Protein AF-A0A1I3LPH8-F1 (afdb_monomer)

Mean predicted aligned error: 18.27 Å

Nearest PDB structures (foldseek):
  8itp-assembly1_D  TM=2.970E-01  e=1.231E+00  Caenorhabditis elegans

Structure (mmCIF, N/CA/C/O backbone):
data_AF-A0A1I3LPH8-F1
#
_entry.id   AF-A0A1I3LPH8-F1
#
loop_
_atom_site.group_PDB
_atom_site.id
_atom_site.type_symbol
_atom_site.label_atom_id
_atom_site.label_alt_id
_atom_site.label_comp_id
_atom_site.label_asym_id
_atom_site.label_entity_id
_atom_site.label_seq_id
_atom_site.pdbx_PDB_ins_code
_atom_site.Cartn_x
_atom_site.Cartn_y
_atom_site.Cartn_z
_atom_site.occupancy
_atom_site.B_iso_or_equiv
_atom_site.auth_seq_id
_atom_site.auth_comp_id
_atom_site.auth_asym_id
_atom_site.auth_atom_id
_atom_site.pdbx_PDB_model_num
ATOM 1 N N . MET A 1 1 ? -6.675 23.851 -17.183 1.00 52.97 1 MET A N 1
ATOM 2 C CA . MET A 1 1 ? -8.073 23.463 -16.870 1.00 52.97 1 MET A CA 1
ATOM 3 C C . MET A 1 1 ? -8.199 22.108 -16.153 1.00 52.97 1 MET A C 1
ATOM 5 O O . MET A 1 1 ? -9.295 21.818 -15.699 1.00 52.97 1 MET A O 1
ATOM 9 N N . SER A 1 2 ? -7.140 21.296 -15.988 1.00 63.28 2 SER A N 1
ATOM 10 C CA . SER A 1 2 ? -7.211 20.011 -15.255 1.00 63.28 2 SER A CA 1
ATOM 11 C C . SER A 1 2 ? -7.312 20.172 -13.730 1.00 63.28 2 SER A C 1
ATOM 13 O O . SER A 1 2 ? -8.116 19.492 -13.107 1.00 63.28 2 SER A O 1
ATOM 15 N N . ASN A 1 3 ? -6.587 21.131 -13.142 1.00 71.62 3 ASN A N 1
ATOM 16 C CA . ASN A 1 3 ? -6.456 21.232 -11.678 1.00 71.62 3 ASN A CA 1
ATOM 17 C C . ASN A 1 3 ? -7.753 21.622 -10.943 1.00 71.62 3 ASN A C 1
ATOM 19 O O . ASN A 1 3 ? -7.912 21.298 -9.773 1.00 71.62 3 ASN A O 1
ATOM 23 N N . SER A 1 4 ? -8.693 22.306 -11.607 1.00 82.69 4 SER A N 1
ATOM 24 C CA . SER A 1 4 ? -9.967 22.704 -10.981 1.00 82.69 4 SER A CA 1
ATOM 25 C C . SER A 1 4 ? -10.934 21.525 -10.838 1.00 82.69 4 SER A C 1
ATOM 27 O O . SER A 1 4 ? -11.579 21.404 -9.803 1.00 82.69 4 SER A O 1
ATOM 29 N N . LYS A 1 5 ? -10.982 20.619 -11.824 1.00 83.50 5 LYS A N 1
ATOM 30 C CA . LYS A 1 5 ? -11.845 19.427 -11.766 1.00 83.50 5 LYS A CA 1
ATOM 31 C C . LYS A 1 5 ? -11.352 18.412 -10.743 1.00 83.50 5 LYS A C 1
ATOM 33 O O . LYS A 1 5 ? -12.151 17.777 -10.067 1.00 83.50 5 LYS A O 1
ATOM 38 N N . GLU A 1 6 ? -10.036 18.274 -10.627 1.00 76.12 6 GLU A N 1
ATOM 39 C CA . GLU A 1 6 ? -9.420 17.411 -9.622 1.00 76.12 6 GLU A CA 1
ATOM 40 C C . GLU A 1 6 ? -9.701 17.931 -8.206 1.00 76.12 6 GLU A C 1
ATOM 42 O O . GLU A 1 6 ? -10.176 17.175 -7.367 1.00 76.12 6 GLU A O 1
ATOM 47 N N . ALA A 1 7 ? -9.544 19.236 -7.963 1.00 83.81 7 ALA A N 1
ATOM 48 C CA . ALA A 1 7 ? -9.879 19.839 -6.672 1.00 83.81 7 ALA A CA 1
ATOM 49 C C . ALA A 1 7 ? -11.370 19.690 -6.300 1.00 83.81 7 ALA A C 1
ATOM 51 O O . ALA A 1 7 ? -11.701 19.429 -5.143 1.00 83.81 7 ALA A O 1
ATOM 52 N N . GLU A 1 8 ? -12.282 19.828 -7.267 1.00 87.88 8 GLU A N 1
ATOM 53 C CA . GLU A 1 8 ? -13.721 19.600 -7.053 1.00 87.88 8 GLU A CA 1
ATOM 54 C C . GLU A 1 8 ? -14.039 18.139 -6.714 1.00 87.88 8 GLU A C 1
ATOM 56 O O . GLU A 1 8 ? -14.866 17.856 -5.840 1.00 87.88 8 GLU A O 1
ATOM 61 N N . PHE A 1 9 ? -13.361 17.202 -7.373 1.00 85.38 9 PHE A N 1
ATOM 62 C CA . PHE A 1 9 ? -13.506 15.781 -7.095 1.00 85.38 9 PHE A CA 1
ATOM 63 C C . PHE A 1 9 ? -12.976 15.419 -5.701 1.00 85.38 9 PHE A C 1
ATOM 65 O O . PHE A 1 9 ? -13.658 14.741 -4.934 1.00 85.38 9 PHE A O 1
ATOM 72 N N . GLU A 1 10 ? -11.813 15.949 -5.326 1.00 84.06 10 GLU A N 1
ATOM 73 C CA . GLU A 1 10 ? -11.225 15.777 -3.994 1.00 84.06 10 GLU A CA 1
ATOM 74 C C . GLU A 1 10 ? -12.135 16.324 -2.888 1.00 84.06 10 GLU A C 1
ATOM 76 O O . GLU A 1 10 ? -12.375 15.653 -1.883 1.00 84.06 10 GLU A O 1
ATOM 81 N N . LYS A 1 11 ? -12.741 17.495 -3.111 1.00 90.38 11 LYS A N 1
ATOM 82 C CA . LYS A 1 11 ? -13.752 18.049 -2.203 1.00 90.38 11 LYS A CA 1
ATOM 83 C C . LYS A 1 11 ? -14.967 17.126 -2.064 1.00 90.38 11 LYS A C 1
ATOM 85 O O . LYS A 1 11 ? -15.521 16.996 -0.977 1.00 90.38 11 LYS A O 1
ATOM 90 N N . SER A 1 12 ? -15.374 16.467 -3.147 1.00 89.88 12 SER A N 1
ATOM 91 C CA . SER A 1 12 ? -16.500 15.526 -3.128 1.00 89.88 12 SER A CA 1
ATOM 92 C C . SER A 1 12 ? -16.178 14.266 -2.312 1.00 89.88 12 SER A C 1
ATOM 94 O O . SER A 1 12 ? -17.026 13.807 -1.547 1.00 89.88 12 SER A O 1
ATOM 96 N N . ILE A 1 13 ? -14.951 13.740 -2.415 1.00 86.75 13 ILE A N 1
ATOM 97 C CA . ILE A 1 13 ? -14.463 12.619 -1.587 1.00 86.75 13 ILE A CA 1
ATOM 98 C C . ILE A 1 13 ? -14.503 12.975 -0.098 1.00 86.75 13 ILE A C 1
ATOM 100 O O . ILE A 1 13 ? -14.979 12.181 0.719 1.00 86.75 13 ILE A O 1
ATOM 104 N N . ASP A 1 14 ? -14.040 14.171 0.260 1.00 89.00 14 ASP A N 1
ATOM 105 C CA . ASP A 1 14 ? -14.027 14.612 1.654 1.00 89.00 14 ASP A CA 1
ATOM 106 C C . ASP A 1 14 ? -15.445 14.767 2.234 1.00 89.00 14 ASP A C 1
ATOM 108 O O . ASP A 1 14 ? -15.725 14.283 3.334 1.00 89.00 14 ASP A O 1
ATOM 112 N N . VAL A 1 15 ? -16.379 15.338 1.464 1.00 90.94 15 VAL A N 1
ATOM 113 C CA . VAL A 1 15 ? -17.794 15.445 1.862 1.00 90.94 15 VAL A CA 1
ATOM 114 C C . VAL A 1 15 ? -18.419 14.062 2.072 1.00 90.94 15 VAL A C 1
ATOM 116 O O . VAL A 1 15 ? -19.097 13.841 3.078 1.00 90.94 15 VAL A O 1
ATOM 119 N N . MET A 1 16 ? -18.179 13.115 1.158 1.00 88.56 16 MET A N 1
ATOM 120 C CA . MET A 1 16 ? -18.706 11.751 1.279 1.00 88.56 16 MET A CA 1
ATOM 121 C C . MET A 1 16 ? -18.157 11.039 2.516 1.00 88.56 16 MET A C 1
ATOM 123 O O . MET A 1 16 ? -18.936 10.515 3.311 1.00 88.56 16 MET A O 1
ATOM 127 N N . SER A 1 17 ? -16.835 11.042 2.711 1.00 89.50 17 SER A N 1
ATOM 128 C CA . SER A 1 17 ? -16.213 10.378 3.864 1.00 89.50 17 SER A CA 1
ATOM 129 C C . SER A 1 17 ? -16.673 10.978 5.196 1.00 89.50 17 SER A C 1
ATOM 131 O O . SER A 1 17 ? -16.988 10.239 6.126 1.00 89.50 17 SER A O 1
ATOM 133 N N . THR A 1 18 ? -16.805 12.303 5.279 1.00 90.94 18 THR A N 1
ATOM 134 C CA . THR A 1 18 ? -17.331 12.988 6.471 1.00 90.94 18 THR A CA 1
ATOM 135 C C . THR A 1 18 ? -18.769 12.572 6.765 1.00 90.94 18 THR A C 1
ATOM 137 O O . THR A 1 18 ? -19.088 12.163 7.880 1.00 90.94 18 THR A O 1
ATOM 140 N N . THR A 1 19 ? -19.625 12.568 5.743 1.00 90.81 19 THR A N 1
ATOM 141 C CA . THR A 1 19 ? -21.043 12.220 5.895 1.00 90.81 19 THR A CA 1
ATOM 142 C C . THR A 1 19 ? -21.225 10.760 6.330 1.00 90.81 19 THR A C 1
ATOM 144 O O . THR A 1 19 ? -22.049 10.459 7.198 1.00 90.81 19 THR A O 1
ATOM 147 N N . ILE A 1 20 ? -20.440 9.834 5.767 1.00 90.44 20 ILE A N 1
ATOM 148 C CA . ILE A 1 20 ? -20.469 8.414 6.151 1.00 90.44 20 ILE A CA 1
ATOM 149 C C . ILE A 1 20 ? -19.983 8.233 7.598 1.00 90.44 20 ILE A C 1
ATOM 151 O O . ILE A 1 20 ? -20.595 7.473 8.356 1.00 90.44 20 ILE A O 1
ATOM 155 N N . ALA A 1 21 ? -18.924 8.939 8.005 1.00 88.12 21 ALA A N 1
ATOM 156 C CA . ALA A 1 21 ? -18.412 8.892 9.373 1.00 88.12 21 ALA A CA 1
ATOM 157 C C . ALA A 1 21 ? -19.462 9.368 10.391 1.00 88.12 21 ALA A C 1
ATOM 159 O O . ALA A 1 21 ? -19.741 8.662 11.361 1.00 88.12 21 ALA A O 1
ATOM 160 N N . GLU A 1 22 ? -20.120 10.501 10.134 1.00 90.25 22 GLU A N 1
ATOM 161 C CA . GLU A 1 22 ? -21.198 11.017 10.987 1.00 90.25 22 GLU A CA 1
ATOM 162 C 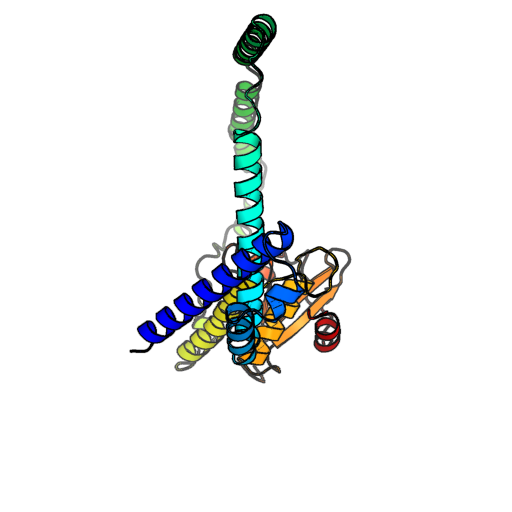C . GLU A 1 22 ? -22.375 10.038 11.101 1.00 90.25 22 GLU A C 1
ATOM 164 O O . GLU A 1 22 ? -22.892 9.798 12.196 1.00 90.25 22 GLU A O 1
ATOM 169 N N . CYS A 1 23 ? -22.796 9.436 9.983 1.00 88.75 23 CYS A N 1
ATOM 170 C CA . CYS A 1 23 ? -23.856 8.426 9.990 1.00 88.75 23 CYS A CA 1
ATOM 171 C C . CYS A 1 23 ? -23.460 7.205 10.830 1.00 88.75 23 CYS A C 1
ATOM 173 O O . CYS A 1 23 ? -24.272 6.689 11.599 1.00 88.75 23 CYS A O 1
ATOM 175 N N . THR A 1 24 ? -22.204 6.770 10.720 1.00 87.88 24 THR A N 1
ATOM 176 C CA . THR A 1 24 ? -21.666 5.629 11.473 1.00 87.88 24 THR A CA 1
ATOM 177 C C . THR A 1 24 ? -21.703 5.886 12.979 1.00 87.88 24 THR A C 1
ATOM 179 O O . THR A 1 24 ? -22.140 5.017 13.737 1.00 87.88 24 THR A O 1
ATOM 182 N N . VAL A 1 25 ? -21.311 7.086 13.418 1.00 89.12 25 VAL A N 1
ATOM 183 C CA . VAL A 1 25 ? -21.367 7.485 14.834 1.00 89.12 25 VAL A CA 1
ATOM 184 C C . VAL A 1 25 ? -22.812 7.514 15.339 1.00 89.12 25 VAL A C 1
ATOM 186 O O . VAL A 1 25 ? -23.110 6.877 16.347 1.00 89.12 25 VAL A O 1
ATOM 189 N N . LYS A 1 26 ? -23.744 8.131 14.598 1.00 88.81 26 LYS A N 1
ATOM 190 C CA . LYS A 1 26 ? -25.170 8.182 14.983 1.00 88.81 26 LYS A CA 1
ATOM 191 C C . LYS A 1 26 ? -25.800 6.797 15.141 1.00 88.81 26 LYS A C 1
ATOM 193 O O . LYS A 1 26 ? -26.639 6.601 16.019 1.00 88.81 26 LYS A O 1
ATOM 198 N N . VAL A 1 27 ? -25.408 5.835 14.302 1.00 87.06 27 VAL A N 1
ATOM 199 C CA . VAL A 1 27 ? -25.866 4.442 14.428 1.00 87.06 27 VAL A CA 1
ATOM 200 C C . VAL A 1 27 ? -25.281 3.778 15.677 1.00 87.06 27 VAL A C 1
ATOM 202 O O . VAL A 1 27 ? -26.014 3.108 16.402 1.00 87.06 27 VAL A O 1
ATOM 205 N N . LYS A 1 28 ? -23.987 3.976 15.967 1.00 87.06 28 LYS A N 1
ATOM 206 C CA . LYS A 1 28 ? -23.345 3.451 17.188 1.00 87.06 28 LYS A CA 1
ATOM 207 C C . LYS A 1 28 ? -23.969 4.011 18.468 1.00 87.06 28 LYS A C 1
ATOM 209 O O . LYS A 1 28 ? -24.076 3.296 19.457 1.00 87.06 28 LYS A O 1
ATOM 214 N N . GLU A 1 29 ? -24.391 5.269 18.440 1.00 87.56 29 GLU A N 1
ATOM 215 C CA . GLU A 1 29 ? -25.015 5.960 19.573 1.00 87.56 29 GLU A CA 1
ATOM 216 C C . GLU A 1 29 ? -26.500 5.622 19.758 1.00 87.56 29 GLU A C 1
ATOM 218 O O . GLU A 1 29 ? -27.124 6.080 20.712 1.00 87.56 29 GLU A O 1
ATOM 223 N N . GLY A 1 30 ? -27.091 4.841 18.850 1.00 87.44 30 GLY A N 1
ATOM 224 C CA . GLY A 1 30 ? -28.519 4.526 18.885 1.00 87.44 30 GLY A CA 1
ATOM 225 C C . GLY A 1 30 ? -29.428 5.705 18.522 1.00 87.44 30 GLY A C 1
ATOM 226 O O . GLY A 1 30 ? -30.644 5.591 18.652 1.00 87.44 30 GLY A O 1
ATOM 227 N N . VAL A 1 31 ? -28.866 6.816 18.030 1.00 87.06 31 VAL A N 1
ATOM 228 C CA . VAL A 1 31 ? -29.624 7.958 17.482 1.00 87.06 31 VAL A CA 1
ATOM 229 C C . VAL A 1 31 ? -30.339 7.552 16.190 1.00 87.06 31 VAL A C 1
ATOM 231 O O . VAL A 1 31 ? -31.421 8.047 15.884 1.00 87.06 31 VAL A O 1
ATOM 234 N N . CYS A 1 32 ? -29.741 6.628 15.438 1.00 87.62 32 CYS A N 1
ATOM 235 C CA . CYS A 1 32 ? -30.316 6.000 14.254 1.00 87.62 32 CYS A CA 1
ATOM 236 C C . CYS A 1 32 ? -30.228 4.474 14.398 1.00 87.62 32 CYS A C 1
ATOM 238 O O . CYS A 1 32 ? -29.231 3.962 14.904 1.00 87.62 32 CYS A O 1
ATOM 240 N N . ASN A 1 33 ? -31.236 3.725 13.942 1.00 86.00 33 ASN A N 1
ATOM 241 C CA . ASN A 1 33 ? -31.155 2.262 13.891 1.00 86.00 33 ASN A CA 1
ATOM 242 C C . ASN A 1 33 ? -30.799 1.789 12.469 1.00 86.00 33 ASN A C 1
ATOM 244 O O . ASN A 1 33 ? -31.070 2.483 11.486 1.00 86.00 33 ASN A O 1
ATOM 248 N N . LYS A 1 34 ? -30.180 0.609 12.343 1.00 74.88 34 LYS A N 1
ATOM 249 C CA . LYS A 1 34 ? -29.680 0.103 11.050 1.00 74.88 34 LYS A CA 1
ATOM 250 C C . LYS A 1 34 ? -30.777 -0.017 9.986 1.00 74.88 34 LYS A C 1
ATOM 252 O O . LYS A 1 34 ? -30.521 0.315 8.832 1.00 74.88 34 LYS A O 1
ATOM 257 N N . ASP A 1 35 ? -31.988 -0.403 10.378 1.00 78.12 35 ASP A N 1
ATOM 258 C CA . ASP A 1 35 ? -33.110 -0.618 9.457 1.00 78.12 35 ASP A CA 1
ATOM 259 C C . ASP A 1 35 ? -33.650 0.704 8.887 1.00 78.12 35 ASP A C 1
ATOM 261 O O . ASP A 1 35 ? -33.936 0.819 7.694 1.00 78.12 35 ASP A O 1
ATOM 265 N N . THR A 1 36 ? -33.726 1.743 9.721 1.00 77.25 36 THR A N 1
ATOM 266 C CA . THR A 1 36 ? -34.062 3.111 9.294 1.00 77.25 36 THR A CA 1
ATOM 267 C C . THR A 1 36 ? -32.943 3.744 8.476 1.00 77.25 36 THR A C 1
ATOM 269 O O . THR A 1 36 ? -33.223 4.464 7.522 1.00 77.25 36 THR A O 1
ATOM 272 N N . CYS A 1 37 ? -31.680 3.433 8.784 1.00 79.19 37 CYS A N 1
ATOM 273 C CA . CYS A 1 37 ? -30.534 3.905 8.012 1.00 79.19 37 CYS A CA 1
ATOM 274 C C . CYS A 1 37 ? -30.524 3.302 6.601 1.00 79.19 37 CYS A C 1
ATOM 276 O O . CYS A 1 37 ? -30.316 4.025 5.634 1.00 79.19 37 CYS A O 1
ATOM 278 N N . HIS A 1 38 ? -30.823 2.008 6.458 1.00 74.44 38 HIS A N 1
ATOM 279 C CA . HIS A 1 38 ? -30.846 1.339 5.154 1.00 74.44 38 HIS A CA 1
ATOM 280 C C . HIS A 1 38 ? -31.881 1.941 4.186 1.00 74.44 38 HIS A C 1
ATOM 282 O O . HIS A 1 38 ? -31.642 2.024 2.982 1.00 74.44 38 HIS A O 1
ATOM 288 N N . ASN A 1 39 ? -33.005 2.418 4.725 1.00 82.38 39 ASN A N 1
ATOM 289 C CA . ASN A 1 39 ? -34.076 3.065 3.966 1.00 82.38 39 ASN A CA 1
ATOM 290 C C . ASN A 1 39 ? -33.948 4.598 3.896 1.00 82.38 39 ASN A C 1
ATOM 292 O O . ASN A 1 39 ? -34.847 5.262 3.392 1.00 82.38 39 ASN A O 1
ATOM 296 N N . CYS A 1 40 ? -32.862 5.173 4.416 1.00 89.25 40 CYS A N 1
ATOM 297 C CA . CYS A 1 40 ? -32.636 6.613 4.407 1.00 89.25 40 CYS A CA 1
ATOM 298 C C . CYS A 1 40 ? -32.168 7.081 3.023 1.00 89.25 40 CYS A C 1
ATOM 300 O O . CYS A 1 40 ? -31.192 6.546 2.492 1.00 89.25 40 CYS A O 1
ATOM 302 N N . ASP A 1 41 ? -32.789 8.136 2.487 1.00 87.50 41 ASP A N 1
ATOM 303 C CA . ASP A 1 41 ? -32.423 8.740 1.195 1.00 87.50 41 ASP A CA 1
ATOM 304 C C . ASP A 1 41 ? -30.927 9.080 1.114 1.00 87.50 41 ASP A C 1
ATOM 306 O O . ASP A 1 41 ? -30.281 8.865 0.088 1.00 87.50 41 ASP A O 1
ATOM 310 N N . LEU A 1 42 ? -30.342 9.548 2.224 1.00 82.06 42 LEU A N 1
ATOM 311 C CA . LEU A 1 42 ? -28.915 9.859 2.309 1.00 82.06 42 LEU A CA 1
ATOM 312 C C . LEU A 1 42 ? -28.042 8.606 2.171 1.00 82.06 42 LEU A C 1
ATOM 314 O O . LEU A 1 42 ? -27.035 8.631 1.467 1.00 82.06 42 LEU A O 1
ATOM 318 N N . HIS A 1 43 ? -28.423 7.506 2.825 1.00 83.31 43 HIS A N 1
ATOM 319 C CA . HIS A 1 43 ? -27.690 6.243 2.743 1.00 83.31 43 HIS A CA 1
ATOM 320 C C . HIS A 1 43 ? -27.784 5.641 1.337 1.00 83.31 43 HIS A C 1
ATOM 322 O O . HIS A 1 43 ? -26.780 5.188 0.789 1.00 83.31 43 HIS A O 1
ATOM 328 N N . GLN A 1 44 ? -28.969 5.692 0.724 1.00 84.88 44 GLN A N 1
ATOM 329 C CA . GLN A 1 44 ? -29.170 5.244 -0.653 1.00 84.88 44 GLN A CA 1
ATOM 330 C C . GLN A 1 44 ? -28.344 6.074 -1.640 1.00 84.88 44 GLN A C 1
ATOM 332 O O . GLN A 1 44 ? -27.669 5.510 -2.502 1.00 84.88 44 GLN A O 1
ATOM 337 N N . TRP A 1 45 ? -28.336 7.401 -1.489 1.00 87.06 45 TRP A N 1
ATOM 338 C CA . TRP A 1 45 ? -27.507 8.289 -2.300 1.00 87.06 45 TRP A CA 1
ATOM 339 C C . TRP A 1 45 ? -26.010 7.982 -2.143 1.00 87.06 45 TRP A C 1
ATOM 341 O O . TRP A 1 45 ? -25.327 7.793 -3.148 1.00 87.06 45 TRP A O 1
ATOM 351 N N . LEU A 1 46 ? -25.513 7.841 -0.908 1.00 87.12 46 LEU A N 1
ATOM 352 C CA . LEU A 1 46 ? -24.109 7.505 -0.637 1.00 87.12 46 LEU A CA 1
ATOM 353 C C . LEU A 1 46 ? -23.706 6.163 -1.256 1.00 87.12 46 LEU A C 1
ATOM 355 O O . LEU A 1 46 ? -22.664 6.083 -1.903 1.00 87.12 46 LEU A O 1
ATOM 359 N N . ASN A 1 47 ? -24.535 5.126 -1.107 1.00 83.69 47 ASN A N 1
ATOM 360 C CA . ASN A 1 47 ? -24.272 3.819 -1.711 1.00 83.69 47 ASN A CA 1
ATOM 361 C C . ASN A 1 47 ? -24.242 3.904 -3.237 1.00 83.69 47 ASN A C 1
ATOM 363 O O . ASN A 1 47 ? -23.334 3.358 -3.861 1.00 83.69 47 ASN A O 1
ATOM 367 N N . ASN A 1 48 ? -25.185 4.628 -3.844 1.00 83.62 48 ASN A N 1
ATOM 368 C CA . ASN A 1 48 ? -25.195 4.839 -5.287 1.00 83.62 48 ASN A CA 1
ATOM 369 C C . ASN A 1 48 ? -23.929 5.568 -5.755 1.00 83.62 48 ASN A C 1
ATOM 371 O O . ASN A 1 48 ? -23.320 5.144 -6.734 1.00 83.62 48 ASN A O 1
ATOM 375 N N . CYS A 1 49 ? -23.487 6.609 -5.045 1.00 81.06 49 CYS A N 1
ATOM 376 C CA . CYS A 1 49 ? -22.228 7.289 -5.341 1.00 81.06 49 CYS A CA 1
ATOM 377 C C . CYS A 1 49 ? -21.027 6.343 -5.221 1.00 81.06 49 CYS A C 1
ATOM 379 O O . CYS A 1 49 ? -20.225 6.267 -6.149 1.00 81.06 49 CYS A O 1
ATOM 381 N N . LEU A 1 50 ? -20.923 5.581 -4.128 1.00 80.81 50 LEU A N 1
ATOM 382 C CA . LEU A 1 50 ? -19.828 4.634 -3.910 1.00 80.81 50 LEU A CA 1
ATOM 383 C C . LEU A 1 50 ? -19.770 3.558 -4.996 1.00 80.81 50 LEU A C 1
ATOM 385 O O . LEU A 1 50 ? -18.681 3.256 -5.473 1.00 80.81 50 LEU A O 1
ATOM 389 N N . LEU A 1 51 ? -20.913 3.016 -5.428 1.00 83.12 51 LEU A N 1
ATOM 390 C CA . LEU A 1 51 ? -20.981 1.992 -6.477 1.00 83.12 51 LEU A CA 1
ATOM 391 C C . LEU A 1 51 ? -20.439 2.476 -7.828 1.00 83.12 51 LEU A C 1
ATOM 393 O O . LEU A 1 51 ? -19.889 1.672 -8.576 1.00 83.12 51 LEU A O 1
ATOM 397 N N . GLN A 1 52 ? -20.570 3.771 -8.129 1.00 86.06 52 GLN A N 1
ATOM 398 C CA . GLN A 1 52 ? -20.081 4.372 -9.375 1.00 86.06 52 GLN A CA 1
ATOM 399 C C . GLN A 1 52 ? -18.587 4.726 -9.332 1.00 86.06 52 GLN A C 1
ATOM 401 O O . GLN A 1 52 ? -17.996 5.039 -10.366 1.00 86.06 52 GLN A O 1
ATOM 406 N N . LEU A 1 53 ? -17.960 4.700 -8.153 1.00 78.31 53 LEU A N 1
ATOM 407 C CA . LEU A 1 53 ? -16.544 5.020 -8.019 1.00 78.31 53 LEU A CA 1
ATOM 408 C C . LEU A 1 53 ? -15.657 3.814 -8.362 1.00 78.31 53 LEU A C 1
ATOM 410 O O . LEU A 1 53 ? -15.998 2.676 -8.048 1.00 78.31 53 LEU A O 1
ATOM 414 N N . PRO A 1 54 ? -14.466 4.042 -8.934 1.00 79.25 54 PRO A N 1
ATOM 415 C CA . PRO A 1 54 ? -13.402 3.043 -8.949 1.00 79.25 54 PRO A CA 1
ATOM 416 C C . PRO A 1 54 ? -13.007 2.599 -7.531 1.00 79.25 54 PRO A C 1
ATOM 418 O O . PRO A 1 54 ? -12.972 3.416 -6.607 1.00 79.25 54 PRO A O 1
ATOM 421 N N . ASP A 1 55 ? -12.621 1.330 -7.360 1.00 72.50 55 ASP A N 1
ATOM 422 C CA . ASP A 1 55 ? -12.342 0.738 -6.037 1.00 72.50 55 ASP A CA 1
ATOM 423 C C . ASP A 1 55 ? -11.272 1.483 -5.232 1.00 72.50 55 ASP A C 1
ATOM 425 O O . ASP A 1 55 ? -11.346 1.540 -4.009 1.00 72.50 55 ASP A O 1
ATOM 429 N N . ILE A 1 56 ? -10.301 2.113 -5.903 1.00 70.38 56 ILE A N 1
ATOM 430 C CA . ILE A 1 56 ? -9.271 2.920 -5.233 1.00 70.38 56 ILE A CA 1
ATOM 431 C C . ILE A 1 56 ? -9.875 4.076 -4.424 1.00 70.38 56 ILE A C 1
ATOM 433 O O . ILE A 1 56 ? -9.428 4.356 -3.314 1.00 70.38 56 ILE A O 1
ATOM 437 N N . TYR A 1 57 ? -10.925 4.718 -4.940 1.00 78.44 57 TYR A N 1
ATOM 438 C CA . TYR A 1 57 ? -11.596 5.806 -4.239 1.00 78.44 57 TYR A CA 1
ATOM 439 C C . TYR A 1 57 ? -12.541 5.281 -3.162 1.00 78.44 57 TYR A C 1
ATOM 441 O O . TYR A 1 57 ? -12.672 5.925 -2.128 1.00 78.44 57 TYR A O 1
ATOM 449 N N . LYS A 1 58 ? -13.138 4.095 -3.349 1.00 81.94 58 LYS A N 1
ATOM 450 C CA . LYS A 1 58 ? -13.919 3.436 -2.289 1.00 81.94 58 LYS A CA 1
ATOM 451 C C . LYS A 1 58 ? -13.041 3.140 -1.075 1.00 81.94 58 LYS A C 1
ATOM 453 O O . LYS A 1 58 ? -13.383 3.556 0.025 1.00 81.94 58 LYS A O 1
ATOM 458 N N . ILE A 1 59 ? -11.886 2.501 -1.290 1.00 76.69 59 ILE A N 1
ATOM 459 C CA . ILE A 1 59 ? -10.911 2.185 -0.231 1.00 76.69 59 ILE A CA 1
ATOM 460 C C . ILE A 1 59 ? -10.477 3.464 0.483 1.00 76.69 59 ILE A C 1
ATOM 462 O O . ILE A 1 59 ? -10.523 3.535 1.708 1.00 76.69 59 ILE A O 1
ATOM 466 N N . ARG A 1 60 ? -10.132 4.505 -0.283 1.00 79.31 60 ARG A N 1
ATOM 467 C CA . ARG A 1 60 ? -9.785 5.813 0.276 1.00 79.31 60 ARG A CA 1
ATOM 468 C C . ARG A 1 60 ? -10.880 6.371 1.182 1.00 79.31 60 ARG A C 1
ATOM 470 O O . ARG A 1 60 ? -10.592 6.744 2.310 1.00 79.31 60 ARG A O 1
ATOM 477 N N . ILE A 1 61 ? -12.117 6.433 0.690 1.00 82.69 61 ILE A N 1
ATOM 478 C CA . ILE A 1 61 ? -13.247 6.964 1.458 1.00 82.69 61 ILE A CA 1
ATOM 479 C C . ILE A 1 61 ? -13.436 6.140 2.735 1.00 82.69 61 ILE A C 1
ATOM 481 O O . ILE A 1 61 ? -13.637 6.725 3.792 1.00 82.69 61 ILE A O 1
ATOM 485 N N . MET A 1 62 ? -13.323 4.810 2.678 1.00 84.12 62 MET A N 1
ATOM 486 C CA . MET A 1 62 ? -13.458 3.959 3.867 1.00 84.12 62 MET A CA 1
ATOM 487 C C . MET A 1 62 ? -12.341 4.185 4.897 1.00 84.12 62 MET A C 1
ATOM 489 O O . MET A 1 62 ? -12.618 4.187 6.098 1.00 84.12 62 MET A O 1
ATOM 493 N N . ASN A 1 63 ? -11.107 4.439 4.456 1.00 77.31 63 ASN A N 1
ATOM 494 C CA . ASN A 1 63 ? -10.009 4.811 5.353 1.00 77.31 63 ASN A CA 1
ATOM 495 C C . ASN A 1 63 ? -10.263 6.174 6.009 1.00 77.31 63 ASN A C 1
ATOM 497 O O . ASN A 1 63 ? -10.226 6.272 7.236 1.00 77.31 63 ASN A O 1
ATOM 501 N N . ASP A 1 64 ? -10.624 7.188 5.214 1.00 84.69 64 ASP A N 1
ATOM 502 C CA . ASP A 1 64 ? -10.958 8.527 5.716 1.00 84.69 64 ASP A CA 1
ATOM 503 C C . ASP A 1 64 ? -12.132 8.461 6.719 1.00 84.69 64 ASP A C 1
ATOM 505 O O . ASP A 1 64 ? -12.133 9.150 7.739 1.00 84.69 64 ASP A O 1
ATOM 509 N N . VAL A 1 65 ? -13.126 7.599 6.467 1.00 87.50 65 VAL A N 1
ATOM 510 C CA . VAL A 1 65 ? -14.242 7.331 7.390 1.00 87.50 65 VAL A CA 1
ATOM 511 C C . VAL A 1 65 ? -13.739 6.754 8.708 1.00 87.50 65 VAL A C 1
ATOM 513 O O . VAL A 1 65 ? -14.149 7.225 9.767 1.00 87.50 65 VAL A O 1
ATOM 516 N N . LYS A 1 66 ? -12.861 5.745 8.669 1.00 83.62 66 LYS A N 1
ATOM 517 C CA . LYS A 1 66 ? -12.321 5.095 9.873 1.00 83.62 66 LYS A CA 1
ATOM 518 C C . LYS A 1 66 ? -11.579 6.095 10.760 1.00 83.62 66 LYS A C 1
ATOM 520 O O . LYS A 1 66 ? -11.812 6.121 11.968 1.00 83.62 66 LYS A O 1
ATOM 525 N N . GLU A 1 67 ? -10.736 6.934 10.163 1.00 86.12 67 GLU A N 1
ATOM 526 C CA . GLU A 1 67 ? -10.001 7.984 10.876 1.00 86.12 67 GLU A CA 1
ATOM 527 C C . GLU A 1 67 ? -10.945 9.027 11.487 1.00 86.12 67 GLU A C 1
ATOM 529 O O . GLU A 1 67 ? -10.835 9.347 12.672 1.00 86.12 67 GLU A O 1
ATOM 534 N N . LYS A 1 68 ? -11.929 9.510 10.715 1.00 92.56 68 LYS A N 1
ATOM 535 C CA . LYS A 1 68 ? -12.916 10.492 11.190 1.00 92.56 68 LYS A CA 1
ATOM 536 C C . LYS A 1 68 ? -13.803 9.939 12.310 1.00 92.56 68 LYS A C 1
ATOM 538 O O . LYS A 1 68 ? -14.067 10.649 13.276 1.00 92.56 68 LYS A O 1
ATOM 543 N N . VAL A 1 69 ? -14.221 8.673 12.234 1.00 89.31 69 VAL A N 1
ATOM 544 C CA . VAL A 1 69 ? -14.976 8.010 13.314 1.00 89.31 69 VAL A CA 1
ATOM 545 C C . VAL A 1 69 ? -14.146 7.945 14.597 1.00 89.31 69 VAL A C 1
ATOM 547 O O . VAL A 1 69 ? -14.657 8.313 15.653 1.00 89.31 69 VAL A O 1
ATOM 550 N N . ALA A 1 70 ? -12.872 7.546 14.514 1.00 87.62 70 ALA A N 1
ATOM 551 C CA . ALA A 1 70 ? -11.983 7.518 15.676 1.00 87.62 70 ALA A CA 1
ATOM 552 C C . ALA A 1 70 ? -11.792 8.920 16.285 1.00 87.62 70 ALA A C 1
ATOM 554 O O . ALA A 1 70 ? -11.804 9.081 17.508 1.00 87.62 70 ALA A O 1
ATOM 555 N N . LEU A 1 71 ? -11.680 9.952 15.440 1.00 89.25 71 LEU A N 1
ATOM 556 C CA . LEU A 1 71 ? -11.610 11.339 15.889 1.00 89.25 71 LEU A CA 1
ATOM 557 C C . LEU A 1 71 ? -12.884 11.752 16.641 1.00 89.25 71 LEU A C 1
ATOM 559 O O . LEU A 1 71 ? -12.778 12.256 17.759 1.00 89.25 71 LEU A O 1
ATOM 563 N N . TYR A 1 72 ? -14.071 11.508 16.078 1.00 89.75 72 TYR A N 1
ATOM 564 C CA . TYR A 1 72 ? -15.341 11.839 16.735 1.00 89.75 72 TYR A CA 1
ATOM 565 C C . TYR A 1 72 ? -15.507 11.134 18.083 1.00 89.75 72 TYR A C 1
ATOM 567 O O . TYR A 1 72 ? -15.910 11.767 19.059 1.00 89.75 72 TYR A O 1
ATOM 575 N N . GLU A 1 73 ? -15.140 9.854 18.166 1.00 90.81 73 GLU A N 1
ATOM 576 C CA . GLU A 1 73 ? -15.163 9.100 19.422 1.00 90.81 73 GLU A CA 1
ATOM 577 C C . GLU A 1 73 ? -14.220 9.723 20.466 1.00 90.81 73 GLU A C 1
ATOM 579 O O . GLU A 1 73 ? -14.629 9.939 21.608 1.00 90.81 73 GLU A O 1
ATOM 584 N N . SER A 1 74 ? -13.004 10.117 20.068 1.00 89.12 74 SER A N 1
ATOM 585 C CA . SER A 1 74 ? -12.032 10.743 20.976 1.00 89.12 74 SER A CA 1
ATOM 586 C C . SER A 1 74 ? -12.481 12.113 21.505 1.00 89.12 74 SER A C 1
ATOM 588 O O . SER A 1 74 ? -12.315 12.404 22.693 1.00 89.12 74 SER A O 1
ATOM 590 N N . VAL A 1 75 ? -13.093 12.946 20.652 1.00 89.81 75 VAL A N 1
ATOM 591 C CA . VAL A 1 75 ? -13.640 14.255 21.042 1.00 89.81 75 VAL A CA 1
ATOM 592 C C . VAL A 1 75 ? -14.776 14.060 22.040 1.00 89.81 75 VAL A C 1
ATOM 594 O O . VAL A 1 75 ? -14.804 14.713 23.083 1.00 89.81 75 VAL A O 1
ATOM 597 N N . ARG A 1 76 ? -15.671 13.103 21.780 1.00 88.31 76 ARG A N 1
ATOM 598 C CA . ARG A 1 76 ? -16.785 12.794 22.679 1.00 88.31 76 ARG A CA 1
ATOM 599 C C . ARG A 1 76 ? -16.308 12.309 24.047 1.00 88.31 76 ARG A C 1
ATOM 601 O O . ARG A 1 76 ? -16.803 12.787 25.063 1.00 88.31 76 ARG A O 1
ATOM 608 N N . GLU A 1 77 ? -15.325 11.411 24.101 1.00 88.69 77 GLU A N 1
ATOM 609 C CA . GLU A 1 77 ? -14.748 10.960 25.376 1.00 88.69 77 GLU A CA 1
ATOM 610 C C . GLU A 1 77 ? -14.165 12.119 26.195 1.00 88.69 77 GLU A C 1
ATOM 612 O O . GLU A 1 77 ? -14.273 12.140 27.424 1.00 88.69 77 GLU A O 1
ATOM 617 N N . GLN A 1 78 ? -13.540 13.097 25.534 1.00 87.38 78 GLN A N 1
ATOM 618 C CA . GLN A 1 78 ? -13.060 14.305 26.203 1.00 87.38 78 GLN A CA 1
ATOM 619 C C . GLN A 1 78 ? -14.220 15.161 26.719 1.00 87.38 78 GLN A C 1
ATOM 621 O O . GLN A 1 78 ? -14.172 15.631 27.856 1.00 87.38 78 GLN A O 1
ATOM 626 N N . GLU A 1 79 ? -15.280 15.339 25.931 1.00 89.56 79 GLU A N 1
ATOM 627 C CA . GLU A 1 79 ? -16.476 16.064 26.365 1.00 89.56 79 GLU A CA 1
ATOM 628 C C . GLU A 1 79 ? -17.169 15.399 27.559 1.00 89.56 79 GLU A C 1
ATOM 630 O O . GLU A 1 79 ? -17.589 16.092 28.485 1.00 89.56 79 GLU A O 1
ATOM 635 N N . GLU A 1 80 ? -17.261 14.070 27.587 1.00 88.75 80 GLU A N 1
ATOM 636 C CA . GLU A 1 80 ? -17.826 13.319 28.712 1.00 88.75 80 GLU A CA 1
ATOM 637 C C . GLU A 1 80 ? -16.969 13.456 29.975 1.00 88.75 80 GLU A C 1
ATOM 639 O O . GLU A 1 80 ? -17.501 13.724 31.056 1.00 88.75 80 GLU A O 1
ATOM 644 N N . LYS A 1 81 ? -15.638 13.380 29.844 1.00 86.88 81 LYS A N 1
ATOM 645 C CA . LYS A 1 81 ? -14.702 13.655 30.949 1.00 86.88 81 LYS A CA 1
ATOM 646 C C . LYS A 1 81 ? -14.840 15.087 31.473 1.00 86.88 81 LYS A C 1
ATOM 648 O O . LYS A 1 81 ? -14.726 15.303 32.675 1.00 86.88 81 LYS A O 1
ATOM 653 N N . ASN A 1 82 ? -15.126 16.048 30.596 1.00 85.44 82 ASN A N 1
ATOM 654 C CA . ASN A 1 82 ? -15.334 17.450 30.965 1.00 85.44 82 ASN A CA 1
ATOM 655 C C . ASN A 1 82 ? -16.716 17.715 31.590 1.00 85.44 82 ASN A C 1
ATOM 657 O O . ASN A 1 82 ? -16.848 18.633 32.399 1.00 85.44 82 ASN A O 1
ATOM 661 N N . LYS A 1 83 ? -17.737 16.924 31.230 1.00 85.38 83 LYS A N 1
ATOM 662 C CA . LYS A 1 83 ? -19.083 16.961 31.831 1.00 85.38 83 LYS A CA 1
ATOM 663 C C . LYS A 1 83 ? -19.156 16.229 33.168 1.00 85.38 83 LYS A C 1
ATOM 665 O O . LYS A 1 83 ? -20.085 16.490 33.933 1.00 85.38 83 LYS A O 1
ATOM 670 N N . ALA A 1 84 ? -18.213 15.329 33.458 1.00 75.38 84 ALA A N 1
ATOM 671 C CA . ALA A 1 84 ? -18.135 14.685 34.759 1.00 75.38 84 ALA A CA 1
ATOM 672 C C . ALA A 1 84 ? -18.075 15.774 35.845 1.00 75.38 84 ALA A C 1
ATOM 674 O O . ALA A 1 84 ? -17.247 16.687 35.745 1.00 75.38 84 ALA A O 1
ATOM 675 N N . PRO A 1 85 ? -18.962 15.733 36.859 1.00 70.69 85 PRO A N 1
ATOM 676 C CA . PRO A 1 85 ? -18.987 16.753 37.891 1.00 70.69 85 PRO A CA 1
ATOM 677 C C . PRO A 1 85 ? -17.590 16.834 38.491 1.00 70.69 85 PRO A C 1
ATOM 679 O O . PRO A 1 85 ? -17.065 15.829 38.977 1.00 70.69 85 PRO A O 1
ATOM 682 N N . LYS A 1 86 ? -16.971 18.022 38.415 1.00 64.12 86 LYS A N 1
ATOM 683 C CA . LYS A 1 86 ? -15.724 18.299 39.125 1.00 64.12 86 LYS A CA 1
ATOM 684 C C . LYS A 1 86 ? -16.013 18.000 40.584 1.00 64.12 86 LYS A C 1
ATOM 686 O O . LYS A 1 86 ? -16.681 18.786 41.248 1.00 64.12 86 LYS A O 1
ATOM 691 N N . LYS A 1 87 ? -15.580 16.826 41.047 1.00 66.75 87 LYS A N 1
ATOM 692 C CA . LYS A 1 87 ? -15.669 16.445 42.447 1.00 66.75 87 LYS A CA 1
ATOM 693 C C . LYS A 1 87 ? -14.963 17.570 43.187 1.00 66.75 87 LYS A C 1
ATOM 695 O O . LYS A 1 87 ? -13.774 17.784 42.949 1.00 66.75 87 LYS A O 1
ATOM 700 N N . GLU A 1 88 ? -15.713 18.360 43.954 1.00 66.62 88 GLU A N 1
ATOM 701 C CA . GLU A 1 88 ? -15.138 19.418 44.774 1.00 66.62 88 GLU A CA 1
ATOM 702 C C . GLU A 1 88 ? -14.098 18.739 45.658 1.00 66.62 88 GLU A C 1
ATOM 704 O O . GLU A 1 88 ? -14.435 17.960 46.550 1.00 66.62 88 GLU A O 1
ATOM 709 N N . LEU A 1 89 ? -12.825 18.942 45.313 1.00 69.44 89 LEU A N 1
ATOM 710 C CA . LEU A 1 89 ? -11.715 18.386 46.063 1.00 69.44 89 LEU A CA 1
ATOM 711 C C . LEU A 1 89 ? -11.852 18.924 47.475 1.00 69.44 89 LEU A C 1
ATOM 713 O O . LEU A 1 89 ? -11.892 20.143 47.681 1.00 69.44 89 LEU A O 1
ATOM 717 N N . THR A 1 90 ? -11.922 18.016 48.437 1.00 82.75 90 THR A N 1
ATOM 718 C CA . THR A 1 90 ? -11.930 18.400 49.843 1.00 82.75 90 THR A CA 1
ATOM 719 C C . THR A 1 90 ? -10.669 19.218 50.134 1.00 82.75 90 THR A C 1
ATOM 721 O O . THR A 1 90 ? -9.630 19.042 49.487 1.00 82.75 90 THR A O 1
ATOM 724 N N . LYS A 1 91 ? -10.725 20.135 51.109 1.00 80.50 91 LYS A N 1
ATOM 725 C CA . LYS A 1 91 ? -9.553 20.952 51.483 1.00 80.50 91 LYS A CA 1
ATOM 726 C C . LYS A 1 91 ? -8.309 20.092 51.758 1.00 80.50 91 LYS A C 1
ATOM 728 O O . LYS A 1 91 ? -7.202 20.509 51.437 1.00 80.50 91 LYS A O 1
ATOM 733 N N . GLU A 1 92 ? -8.485 18.879 52.282 1.00 80.00 92 GLU A N 1
ATOM 734 C CA . GLU A 1 92 ? -7.395 17.920 52.500 1.00 80.00 92 GLU A CA 1
ATOM 735 C C . GLU A 1 92 ? -6.765 17.396 51.203 1.00 80.00 92 GLU A C 1
ATOM 737 O O . GLU A 1 92 ? -5.541 17.287 51.116 1.00 80.00 92 GLU A O 1
ATOM 742 N N . GLU A 1 93 ? -7.564 17.092 50.180 1.00 79.62 93 GLU A N 1
ATOM 743 C CA . GLU A 1 93 ? -7.050 16.634 48.885 1.00 79.62 93 GLU A CA 1
ATOM 744 C C . GLU A 1 93 ? -6.311 17.762 48.148 1.00 79.62 93 GLU A C 1
ATOM 746 O O . GLU A 1 93 ? -5.255 17.523 47.561 1.00 79.62 93 GLU A O 1
ATOM 751 N N . GLN A 1 94 ? -6.788 19.008 48.263 1.00 79.25 94 GLN A N 1
ATOM 752 C CA . GLN A 1 94 ? -6.094 20.183 47.716 1.00 79.25 94 GLN A CA 1
ATOM 753 C C . GLN A 1 94 ? -4.727 20.410 48.390 1.00 79.25 94 GLN A C 1
ATOM 755 O O . GLN A 1 94 ? -3.736 20.709 47.715 1.00 79.25 94 GLN A O 1
ATOM 760 N N . ILE A 1 95 ? -4.639 20.206 49.711 1.00 80.00 95 ILE A N 1
ATOM 761 C CA . ILE A 1 95 ? -3.380 20.298 50.469 1.00 80.00 95 ILE A CA 1
ATOM 762 C C . ILE A 1 95 ? -2.412 19.173 50.072 1.00 80.00 95 ILE A C 1
ATOM 764 O O . ILE A 1 95 ? -1.226 19.436 49.871 1.00 80.00 95 ILE A O 1
ATOM 768 N N . LYS A 1 96 ? -2.894 17.935 49.890 1.00 79.06 96 LYS A N 1
ATOM 769 C CA . LYS A 1 96 ? -2.053 16.805 49.449 1.00 79.06 96 LYS A CA 1
ATOM 770 C C . LYS A 1 96 ? -1.460 17.020 48.057 1.00 79.06 96 LYS A C 1
ATOM 772 O O . LYS A 1 96 ? -0.278 16.743 47.865 1.00 79.06 96 LYS A O 1
ATOM 777 N N . ILE A 1 97 ? -2.239 17.547 47.111 1.00 73.25 97 ILE A N 1
ATOM 778 C CA . ILE A 1 97 ? -1.752 17.869 45.758 1.00 73.25 97 ILE A CA 1
ATOM 779 C C . ILE A 1 97 ? -0.703 18.988 45.815 1.00 73.25 97 ILE A C 1
ATOM 781 O O . ILE A 1 97 ? 0.344 18.890 45.176 1.00 73.25 97 ILE A O 1
ATOM 785 N N . SER A 1 98 ? -0.934 20.011 46.642 1.00 73.81 98 SER A N 1
ATOM 786 C CA . SER A 1 98 ? 0.008 21.124 46.820 1.00 73.81 98 SER A CA 1
ATOM 787 C C . SER A 1 98 ? 1.338 20.660 47.432 1.00 73.81 98 SER A C 1
ATOM 789 O O . SER A 1 98 ? 2.405 21.050 46.964 1.00 73.81 98 SER A O 1
ATOM 791 N N . LEU A 1 99 ? 1.290 19.761 48.422 1.00 70.44 99 LEU A N 1
ATOM 792 C CA . LEU A 1 99 ? 2.476 19.141 49.025 1.00 70.44 99 LEU A CA 1
ATOM 793 C C . LEU A 1 99 ? 3.216 18.210 48.057 1.00 70.44 99 LEU A C 1
ATOM 795 O O . LEU A 1 99 ? 4.444 18.153 48.089 1.00 70.44 99 LEU A O 1
ATOM 799 N N . HIS A 1 100 ? 2.498 17.487 47.193 1.00 67.38 100 HIS A N 1
ATOM 800 C CA . HIS A 1 100 ? 3.118 16.624 46.191 1.00 67.38 100 HIS A CA 1
ATOM 801 C C . HIS A 1 100 ? 3.872 17.441 45.134 1.00 67.38 100 HIS A C 1
ATOM 803 O O . HIS A 1 100 ? 5.044 17.170 44.886 1.00 67.38 100 HIS A O 1
ATOM 809 N N . ASN A 1 101 ? 3.257 18.503 44.607 1.00 61.47 101 ASN A N 1
ATOM 810 C CA . ASN A 1 101 ? 3.896 19.393 43.632 1.00 61.47 101 ASN A CA 1
ATOM 811 C C . ASN A 1 101 ? 5.095 20.151 44.230 1.00 61.47 101 ASN A C 1
ATOM 813 O O . ASN A 1 101 ? 6.105 20.329 43.555 1.00 61.47 101 ASN A O 1
ATOM 817 N N . PHE A 1 102 ? 5.032 20.522 45.513 1.00 56.81 102 PHE A N 1
ATOM 818 C CA . PHE A 1 102 ? 6.168 21.110 46.232 1.00 56.81 102 PHE A CA 1
ATOM 819 C C . PHE A 1 102 ? 7.334 20.118 46.398 1.00 56.81 102 PHE A C 1
ATOM 821 O O . PHE A 1 102 ? 8.498 20.498 46.316 1.00 56.81 102 PHE A O 1
ATOM 828 N N . LYS A 1 103 ? 7.035 18.824 46.581 1.00 47.47 103 LYS A N 1
ATOM 829 C CA . LYS A 1 103 ? 8.044 17.762 46.713 1.00 47.47 103 LYS A CA 1
ATOM 830 C C . LYS A 1 103 ? 8.734 17.428 45.384 1.00 47.47 103 LYS A C 1
ATOM 832 O O . LYS A 1 103 ? 9.906 17.070 45.398 1.00 47.47 103 LYS A O 1
ATOM 837 N N . VAL A 1 104 ? 8.032 17.576 44.258 1.00 50.75 104 VAL A N 1
ATOM 838 C CA . VAL A 1 104 ? 8.591 17.377 42.908 1.00 50.75 104 VAL A CA 1
ATOM 839 C C . VAL A 1 104 ? 9.525 18.530 42.507 1.00 50.75 104 VAL A C 1
ATOM 841 O O . VAL A 1 104 ? 10.529 18.287 41.856 1.00 50.75 104 VAL A O 1
ATOM 844 N N . MET A 1 105 ? 9.288 19.762 42.975 1.00 45.69 105 MET A N 1
ATOM 845 C CA . MET A 1 105 ? 10.184 20.905 42.704 1.00 45.69 105 MET A CA 1
ATOM 846 C C . MET A 1 105 ? 11.486 20.920 43.532 1.00 45.69 105 MET A C 1
ATOM 848 O O . MET A 1 105 ? 12.343 21.775 43.312 1.00 45.69 105 MET A O 1
ATOM 852 N N . HIS A 1 106 ? 11.652 20.012 44.498 1.00 48.06 106 HIS A N 1
ATOM 853 C CA . HIS A 1 106 ? 12.811 19.988 45.406 1.00 48.06 106 HIS A CA 1
ATOM 854 C C . HIS A 1 106 ? 13.596 18.672 45.404 1.00 48.06 106 HIS A C 1
ATOM 856 O O . HIS A 1 106 ? 14.463 18.465 46.252 1.00 48.06 106 HIS A O 1
ATOM 862 N N . LEU A 1 107 ? 13.342 17.807 44.424 1.00 45.25 107 LEU A N 1
ATOM 863 C CA . LEU A 1 107 ? 14.154 16.625 44.151 1.00 45.25 107 LEU A CA 1
ATOM 864 C C . LEU A 1 107 ? 14.678 16.673 42.717 1.00 45.25 107 LEU A C 1
ATOM 866 O O . LEU A 1 107 ? 14.399 15.786 41.928 1.00 45.25 107 LEU A O 1
ATOM 870 N N . ASP A 1 108 ? 15.469 17.701 42.427 1.00 50.81 108 ASP A N 1
ATOM 871 C CA . ASP A 1 108 ? 16.557 17.585 41.462 1.00 50.81 108 ASP A CA 1
ATOM 872 C 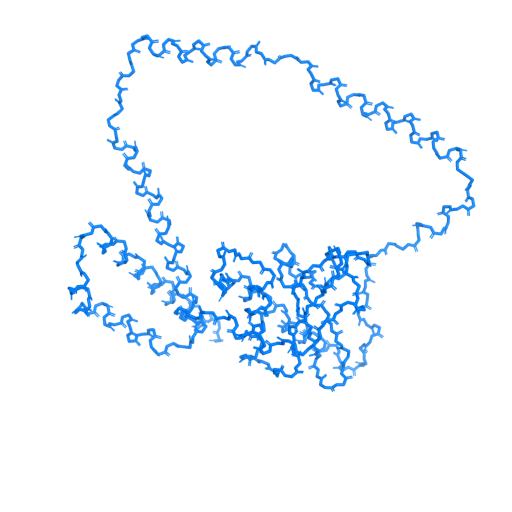C . ASP A 1 108 ? 17.798 18.238 42.060 1.00 50.81 108 ASP A C 1
ATOM 874 O O . ASP A 1 108 ? 17.842 19.452 42.286 1.00 50.81 108 ASP A O 1
ATOM 878 N N . PRO A 1 109 ? 18.820 17.427 42.360 1.00 53.69 109 PRO A N 1
ATOM 879 C CA . PRO A 1 109 ? 20.160 17.924 42.144 1.00 53.69 109 PRO A CA 1
ATOM 880 C C . PRO A 1 109 ? 21.055 16.894 41.438 1.00 53.69 109 PRO A C 1
ATOM 882 O O . PRO A 1 109 ? 21.216 15.753 41.864 1.00 53.69 109 PRO A O 1
ATOM 885 N N . VAL A 1 110 ? 21.781 17.395 40.437 1.00 48.06 110 VAL A N 1
ATOM 886 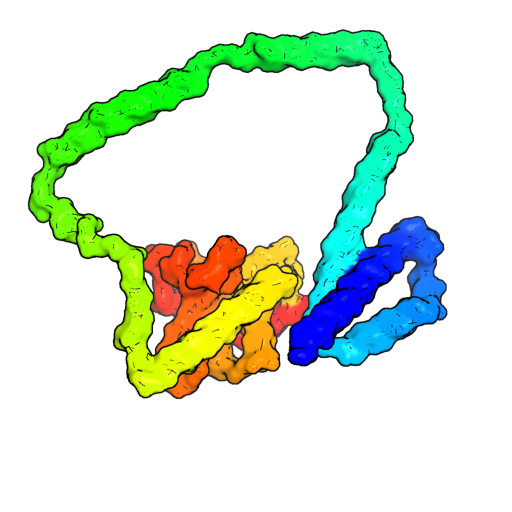C CA . VAL A 1 110 ? 23.219 17.115 40.246 1.00 48.06 110 VAL A CA 1
ATOM 887 C C . VAL A 1 110 ? 23.595 15.797 39.536 1.00 48.06 110 VAL A C 1
ATOM 889 O O . VAL A 1 110 ? 24.756 15.630 39.169 1.00 48.06 110 VAL A O 1
ATOM 892 N N . GLY A 1 111 ? 22.649 14.910 39.213 1.00 43.84 111 GLY A N 1
ATOM 893 C CA . GLY A 1 111 ? 22.942 13.660 38.486 1.00 43.84 111 GLY A CA 1
ATOM 894 C C . GLY A 1 111 ? 23.330 13.826 37.006 1.00 43.84 111 GLY A C 1
ATOM 895 O O . GLY A 1 111 ? 24.288 13.207 36.549 1.00 43.84 111 GLY A O 1
ATOM 896 N N . GLU A 1 112 ? 22.628 14.678 36.254 1.00 47.88 112 GLU A N 1
ATOM 897 C CA . GLU A 1 112 ? 22.816 14.772 34.792 1.00 47.88 112 GLU A CA 1
ATOM 898 C C . GLU A 1 112 ? 24.009 15.644 34.374 1.00 47.88 112 GLU A C 1
ATOM 900 O O . GLU A 1 112 ? 24.690 15.340 33.396 1.00 47.88 112 GLU A O 1
ATOM 905 N N . VAL A 1 113 ? 24.360 16.666 35.160 1.00 52.28 113 VAL A N 1
ATOM 906 C CA . VAL A 1 113 ? 25.444 17.603 34.801 1.00 52.28 113 VAL A CA 1
ATOM 907 C C . VAL A 1 113 ? 26.836 16.954 34.908 1.00 52.28 113 VAL A C 1
ATOM 909 O O . VAL A 1 113 ? 27.756 17.322 34.179 1.00 52.28 113 VAL A O 1
ATOM 912 N N . LEU A 1 114 ? 27.009 15.943 35.769 1.00 50.78 114 LEU A N 1
ATOM 913 C CA . LEU A 1 114 ? 28.271 15.196 35.878 1.00 50.78 114 LEU A CA 1
ATOM 914 C C . LEU A 1 114 ? 28.439 14.138 34.775 1.00 50.78 114 LEU A C 1
ATOM 916 O O . LEU A 1 114 ? 29.572 13.834 34.397 1.00 50.78 114 LEU A O 1
ATOM 920 N N . GLY A 1 115 ? 27.337 13.611 34.230 1.00 52.53 115 GLY A N 1
ATOM 921 C CA . GLY A 1 115 ? 27.363 12.636 33.137 1.00 52.53 115 GLY A CA 1
ATOM 922 C C . GLY A 1 115 ? 27.848 13.251 31.824 1.00 52.53 115 GLY A C 1
ATOM 923 O O . GLY A 1 115 ? 28.737 12.701 31.172 1.00 52.53 115 GLY A O 1
ATOM 924 N N . GLU A 1 116 ? 27.341 14.434 31.476 1.00 54.69 116 GLU A N 1
ATOM 925 C CA . GLU A 1 116 ? 27.734 15.120 30.239 1.00 54.69 116 GLU A CA 1
ATOM 926 C C . GLU A 1 116 ? 29.177 15.645 30.290 1.00 54.69 116 GLU A C 1
ATOM 928 O O . GLU A 1 116 ? 29.912 15.538 29.306 1.00 54.69 116 GLU A O 1
ATOM 933 N N . ALA A 1 117 ? 29.639 16.115 31.455 1.00 58.62 117 ALA A N 1
ATOM 934 C CA . ALA A 1 117 ? 31.022 16.557 31.635 1.00 58.62 117 ALA A CA 1
ATOM 935 C C . ALA A 1 117 ? 32.037 15.406 31.477 1.00 58.62 117 ALA A C 1
ATOM 937 O O . ALA A 1 117 ? 33.104 15.597 30.891 1.00 58.62 117 ALA A O 1
ATOM 938 N N . LEU A 1 118 ? 31.707 14.194 31.940 1.00 58.22 118 LEU A N 1
ATOM 939 C CA . LEU A 1 118 ? 32.561 13.009 31.783 1.00 58.22 118 LEU A CA 1
ATOM 940 C C . LEU A 1 118 ? 32.636 12.526 30.329 1.00 58.22 118 LEU A C 1
ATOM 942 O O . LEU A 1 118 ? 33.719 12.165 29.867 1.00 58.22 118 LEU A O 1
ATOM 946 N N . VAL A 1 119 ? 31.525 12.575 29.588 1.00 64.00 119 VAL A N 1
ATOM 947 C CA . VAL A 1 119 ? 31.502 12.248 28.151 1.00 64.00 119 VAL A CA 1
ATOM 948 C C . VAL A 1 119 ? 32.337 13.252 27.348 1.00 64.00 119 VAL A C 1
ATOM 950 O O . VAL A 1 119 ? 33.076 12.854 26.446 1.00 64.00 119 VAL A O 1
ATOM 953 N N . TYR A 1 120 ? 32.295 14.535 27.716 1.00 67.81 120 TYR A N 1
ATOM 954 C CA . TYR A 1 120 ? 33.069 15.585 27.051 1.00 67.81 120 TYR A CA 1
ATOM 955 C C . TYR A 1 120 ? 34.578 15.505 27.354 1.00 67.81 120 TYR A C 1
ATOM 957 O O . TYR A 1 120 ? 35.413 15.725 26.479 1.00 67.81 120 TYR A O 1
ATOM 965 N N . ILE A 1 121 ? 34.959 15.132 28.580 1.00 66.31 121 ILE A N 1
ATOM 966 C CA . ILE A 1 121 ? 36.372 14.918 28.940 1.00 66.31 121 ILE A CA 1
ATOM 967 C C . ILE A 1 121 ? 36.927 13.662 28.248 1.00 66.31 121 ILE A C 1
ATOM 969 O O . ILE A 1 121 ? 38.060 13.674 27.759 1.00 66.31 121 ILE A O 1
ATOM 973 N N . LEU A 1 122 ? 36.127 12.595 28.141 1.00 60.03 122 LEU A N 1
ATOM 974 C CA . LEU A 1 122 ? 36.516 11.383 27.419 1.00 60.03 122 LEU A CA 1
ATOM 975 C C . LEU A 1 122 ? 36.678 11.637 25.913 1.00 60.03 122 LEU A C 1
ATOM 977 O O . LEU A 1 122 ? 37.640 11.144 25.328 1.00 60.03 122 LEU A O 1
ATOM 981 N N . SER A 1 123 ? 35.822 12.444 25.281 1.00 66.25 123 SER A N 1
ATOM 982 C CA . SER A 1 123 ? 35.943 12.746 23.846 1.00 66.25 123 SER A CA 1
ATOM 983 C C . SER A 1 123 ? 37.153 13.628 23.511 1.00 66.25 123 SER A C 1
ATOM 985 O O . SER A 1 123 ? 37.768 13.439 22.463 1.00 66.25 123 SER A O 1
ATOM 987 N N . ILE A 1 124 ? 37.563 14.532 24.407 1.00 72.25 124 ILE A N 1
ATOM 988 C CA . ILE A 1 124 ? 38.725 15.407 24.181 1.00 72.25 124 ILE A CA 1
ATOM 989 C C . ILE A 1 124 ? 40.055 14.690 24.437 1.00 72.25 124 ILE A C 1
ATOM 991 O O . ILE A 1 124 ? 41.032 14.981 23.755 1.00 72.25 124 ILE A O 1
ATOM 995 N N . ILE A 1 125 ? 40.125 13.758 25.393 1.00 70.50 125 ILE A N 1
ATOM 996 C CA . ILE A 1 125 ? 41.398 13.112 25.764 1.00 70.50 125 ILE A CA 1
ATOM 997 C C . ILE A 1 125 ? 41.604 11.784 25.024 1.00 70.50 125 ILE A C 1
ATOM 999 O O . ILE A 1 125 ? 42.713 11.498 24.572 1.00 70.50 125 ILE A O 1
ATOM 1003 N N . VAL A 1 126 ? 40.557 10.968 24.865 1.00 67.62 126 VAL A N 1
ATOM 1004 C CA . VAL A 1 126 ? 40.687 9.608 24.310 1.00 67.62 126 VAL A CA 1
ATOM 1005 C C . VAL A 1 126 ? 40.803 9.630 22.784 1.00 67.62 126 VAL A C 1
ATOM 1007 O O . VAL A 1 126 ? 41.560 8.846 22.212 1.00 67.62 126 VAL A O 1
ATOM 1010 N N . PHE A 1 127 ? 40.113 10.555 22.112 1.00 61.84 127 PHE A N 1
ATOM 1011 C CA . PHE A 1 127 ? 40.069 10.608 20.647 1.00 61.84 127 PHE A CA 1
ATOM 1012 C C . PHE A 1 127 ? 41.404 11.040 20.000 1.00 61.84 127 PHE A C 1
ATOM 1014 O O . PHE A 1 127 ? 41.823 10.402 19.032 1.00 61.84 127 PHE A O 1
ATOM 1021 N N . PRO A 1 128 ? 42.150 12.029 20.539 1.00 64.44 128 PRO A N 1
ATOM 1022 C CA . PRO A 1 128 ? 43.476 12.370 20.015 1.00 64.44 128 PRO A CA 1
ATOM 1023 C C . PRO A 1 128 ? 44.531 11.296 20.302 1.00 64.44 128 PRO A C 1
ATOM 1025 O O . PRO A 1 128 ? 45.411 11.069 19.476 1.00 64.44 128 PRO A O 1
ATOM 1028 N N . LEU A 1 129 ? 44.434 10.588 21.435 1.00 63.03 129 LEU A N 1
ATOM 1029 C CA . LEU A 1 129 ? 45.350 9.490 21.771 1.00 63.03 129 LEU A CA 1
ATOM 1030 C C . LEU A 1 129 ? 45.168 8.275 20.846 1.00 63.03 129 LEU A C 1
ATOM 1032 O O . LEU A 1 129 ? 46.152 7.639 20.472 1.00 63.03 129 LEU A O 1
ATOM 1036 N N . LEU A 1 130 ? 43.937 8.000 20.405 1.00 57.31 130 LEU A N 1
ATOM 1037 C CA . LEU A 1 130 ? 43.644 6.964 19.406 1.00 57.31 130 LEU A CA 1
ATOM 1038 C C . LEU A 1 130 ? 44.210 7.294 18.014 1.00 57.31 130 LEU A C 1
ATOM 1040 O O . LEU A 1 130 ? 44.611 6.385 17.290 1.00 57.31 130 LEU A O 1
ATOM 1044 N N . LEU A 1 131 ? 44.315 8.580 17.663 1.00 56.91 131 LEU A N 1
ATOM 1045 C CA . LEU A 1 131 ? 44.927 9.035 16.407 1.00 56.91 131 LEU A CA 1
ATOM 1046 C C . LEU A 1 131 ? 46.464 8.961 16.413 1.00 56.91 131 LEU A C 1
ATOM 1048 O O . LEU A 1 131 ? 47.065 8.894 15.346 1.00 56.91 131 LEU A O 1
ATOM 1052 N N . ILE A 1 132 ? 47.101 8.939 17.589 1.00 63.91 132 ILE A N 1
ATOM 1053 C CA . ILE A 1 132 ? 48.567 8.843 17.723 1.00 63.91 132 ILE A CA 1
ATOM 1054 C C . ILE A 1 132 ? 49.048 7.380 17.690 1.00 63.91 132 ILE A C 1
ATOM 1056 O O . ILE A 1 132 ? 50.173 7.111 17.273 1.00 63.91 132 ILE A O 1
ATOM 1060 N N . ILE A 1 133 ? 48.208 6.422 18.102 1.00 58.97 133 ILE A N 1
ATOM 1061 C CA . ILE A 1 133 ? 48.580 4.996 18.203 1.00 58.97 133 ILE A CA 1
ATOM 1062 C C . ILE A 1 133 ? 48.281 4.219 16.906 1.00 58.97 133 ILE A C 1
ATOM 1064 O O . ILE A 1 133 ? 48.851 3.150 16.680 1.00 58.97 133 ILE A O 1
ATOM 1068 N N . LEU A 1 134 ? 47.435 4.745 16.015 1.00 50.81 134 LEU A N 1
ATOM 1069 C CA . LEU A 1 134 ? 47.127 4.084 14.747 1.00 50.81 134 LEU A CA 1
ATOM 1070 C C . LEU A 1 134 ? 48.120 4.497 13.643 1.00 50.81 134 LEU A C 1
ATOM 1072 O O . LEU A 1 134 ? 48.254 5.685 13.350 1.00 50.81 134 LEU A O 1
ATOM 1076 N N . PRO A 1 135 ? 48.810 3.543 12.989 1.00 48.94 135 PRO A N 1
ATOM 1077 C CA . PRO A 1 135 ? 49.723 3.855 11.900 1.00 48.94 135 PRO A CA 1
ATOM 1078 C C . PRO A 1 135 ? 48.964 4.517 10.739 1.00 48.94 135 PRO A C 1
ATOM 1080 O O . PRO A 1 135 ? 47.983 3.986 10.214 1.00 48.94 135 PRO A O 1
ATOM 1083 N N . VAL A 1 136 ? 49.465 5.683 10.320 1.00 52.91 136 VAL A N 1
ATOM 1084 C CA . VAL A 1 136 ? 48.924 6.579 9.274 1.00 52.91 136 VAL A CA 1
ATOM 1085 C C . VAL A 1 136 ? 48.772 5.895 7.898 1.00 52.91 136 VAL A C 1
ATOM 1087 O O . VAL A 1 136 ? 48.146 6.437 6.992 1.00 52.91 136 VAL A O 1
ATOM 1090 N N . SER A 1 137 ? 49.250 4.662 7.731 1.00 49.66 137 SER A N 1
ATOM 1091 C CA . SER A 1 137 ? 49.118 3.879 6.500 1.00 49.66 137 SER A CA 1
ATOM 1092 C C . SER A 1 137 ? 47.749 3.212 6.280 1.00 49.66 137 SER A C 1
ATOM 1094 O O . SER A 1 137 ? 47.527 2.702 5.185 1.00 49.66 137 SER A O 1
ATOM 1096 N N . CYS A 1 138 ? 46.809 3.243 7.237 1.00 45.44 138 CYS A N 1
ATOM 1097 C CA . CYS A 1 138 ? 45.464 2.660 7.044 1.00 45.44 138 CYS A CA 1
ATOM 1098 C C . CYS A 1 138 ? 44.318 3.675 6.864 1.00 45.44 138 CYS A C 1
ATOM 1100 O O . CYS A 1 138 ? 43.239 3.293 6.411 1.00 45.44 138 CYS A O 1
ATOM 1102 N N . LEU A 1 139 ? 44.521 4.965 7.153 1.00 42.12 139 LEU A N 1
ATOM 1103 C CA . LEU A 1 139 ? 43.444 5.972 7.089 1.00 42.12 139 LEU A CA 1
ATOM 1104 C C . LEU A 1 139 ? 43.211 6.567 5.688 1.00 42.12 139 LEU A C 1
ATOM 1106 O O . LEU A 1 139 ? 42.165 7.164 5.448 1.00 42.12 139 LEU A O 1
ATOM 1110 N N . ALA A 1 140 ? 44.111 6.325 4.731 1.00 41.56 140 ALA A N 1
ATOM 1111 C CA . ALA A 1 140 ? 43.954 6.778 3.347 1.00 41.56 140 ALA A CA 1
ATOM 1112 C C . ALA A 1 140 ? 43.054 5.872 2.473 1.00 41.56 140 ALA A C 1
ATOM 1114 O O . ALA A 1 140 ? 42.818 6.212 1.318 1.00 41.56 140 ALA A O 1
ATOM 1115 N N . SER A 1 141 ? 42.525 4.749 2.991 1.00 44.16 141 SER A N 1
ATOM 1116 C CA . SER A 1 141 ? 41.570 3.901 2.241 1.00 44.16 141 SER A CA 1
ATOM 1117 C C . SER A 1 141 ? 40.123 3.947 2.751 1.00 44.16 141 SER A C 1
ATOM 1119 O O . SER A 1 141 ? 39.247 3.370 2.117 1.00 44.16 141 SER A O 1
ATOM 1121 N N . VAL A 1 142 ? 39.842 4.652 3.857 1.00 44.44 142 VAL A N 1
ATOM 1122 C CA . VAL A 1 142 ? 38.518 4.600 4.519 1.00 44.44 142 VAL A CA 1
ATOM 1123 C C . VAL A 1 142 ? 37.756 5.935 4.487 1.00 44.44 142 VAL A C 1
ATOM 1125 O O . VAL A 1 142 ? 36.550 5.948 4.694 1.00 44.44 142 VAL A O 1
ATOM 1128 N N . TYR A 1 143 ? 38.396 7.054 4.136 1.00 37.16 143 TYR A N 1
ATOM 1129 C CA . TYR A 1 143 ? 37.745 8.377 4.095 1.00 37.16 143 TYR A CA 1
ATOM 1130 C C . TYR A 1 143 ? 37.895 9.085 2.744 1.00 37.16 143 TYR A C 1
ATOM 1132 O O . TYR A 1 143 ? 38.242 10.259 2.656 1.00 37.16 143 TYR A O 1
ATOM 1140 N N . GLY A 1 144 ? 37.618 8.348 1.669 1.00 35.56 144 GLY A N 1
ATOM 1141 C CA . GLY A 1 144 ? 37.693 8.843 0.298 1.00 35.56 144 GLY A CA 1
ATOM 1142 C C . GLY A 1 144 ? 36.475 8.488 -0.541 1.00 35.56 144 GLY A C 1
ATOM 1143 O O . GLY A 1 144 ? 36.655 8.058 -1.670 1.00 35.56 144 GLY A O 1
ATOM 1144 N N . GLN A 1 145 ? 35.257 8.627 -0.010 1.00 36.91 145 GLN A N 1
ATOM 1145 C CA . GLN A 1 145 ? 34.034 8.720 -0.818 1.00 36.91 145 GLN A CA 1
ATOM 1146 C C . GLN A 1 145 ? 32.923 9.388 0.002 1.00 36.91 145 GLN A C 1
ATOM 1148 O O . GLN A 1 145 ? 32.129 8.753 0.689 1.00 36.91 145 GLN A O 1
ATOM 1153 N N . SER A 1 146 ? 32.898 10.719 -0.064 1.00 35.41 146 SER A N 1
ATOM 1154 C CA . SER A 1 146 ? 31.687 11.494 0.187 1.00 35.41 146 SER A CA 1
ATOM 1155 C C . SER A 1 146 ? 30.659 11.087 -0.870 1.00 35.41 146 SER A C 1
ATOM 1157 O O . SER A 1 146 ? 30.782 11.472 -2.029 1.00 35.41 146 SER A O 1
ATOM 1159 N N . LEU A 1 147 ? 29.674 10.287 -0.465 1.00 37.47 147 LEU A N 1
ATOM 1160 C CA . LEU A 1 147 ? 28.487 9.904 -1.235 1.00 37.47 147 LEU A CA 1
ATOM 1161 C C . LEU A 1 147 ? 27.498 11.077 -1.340 1.00 37.47 147 LEU A C 1
ATOM 1163 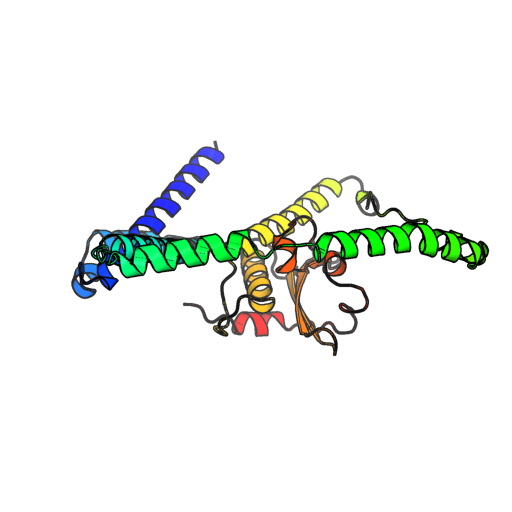O O . LEU A 1 147 ? 26.373 10.992 -0.863 1.00 37.47 147 LEU A O 1
ATOM 1167 N N . ASN A 1 148 ? 27.923 12.177 -1.955 1.00 39.16 148 ASN A N 1
ATOM 1168 C CA . ASN A 1 148 ? 27.016 13.202 -2.460 1.00 39.16 148 ASN A CA 1
ATOM 1169 C C . ASN A 1 148 ? 27.277 13.326 -3.961 1.00 39.16 148 ASN A C 1
ATOM 1171 O O . ASN A 1 148 ? 28.427 13.458 -4.368 1.00 39.16 148 ASN A O 1
ATOM 1175 N N . ASP A 1 149 ? 26.196 13.231 -4.733 1.00 34.84 149 ASP A N 1
ATOM 1176 C CA . ASP A 1 149 ? 26.109 13.090 -6.192 1.00 34.84 149 ASP A CA 1
ATOM 1177 C C . ASP A 1 149 ? 26.304 11.662 -6.727 1.00 34.84 149 ASP A C 1
ATOM 1179 O O . ASP A 1 149 ? 27.244 11.340 -7.453 1.00 34.84 149 ASP A O 1
ATOM 1183 N N . TYR A 1 150 ? 25.316 10.800 -6.449 1.00 39.28 150 TYR A N 1
ATOM 1184 C CA . TYR A 1 150 ? 24.975 9.730 -7.392 1.00 39.28 150 TYR A CA 1
ATOM 1185 C C . TYR A 1 150 ? 24.393 10.376 -8.658 1.00 39.28 150 TYR A C 1
ATOM 1187 O O . TYR A 1 150 ? 23.183 10.542 -8.820 1.00 39.28 150 TYR A O 1
ATOM 1195 N N . ASP A 1 151 ? 25.300 10.799 -9.533 1.00 39.72 151 ASP A N 1
ATOM 1196 C CA . ASP A 1 151 ? 25.019 11.337 -10.854 1.00 39.72 151 ASP A CA 1
ATOM 1197 C C . ASP A 1 151 ? 24.420 10.238 -11.753 1.00 39.72 151 ASP A C 1
ATOM 1199 O O . ASP A 1 151 ? 25.107 9.350 -12.270 1.00 39.72 151 ASP A O 1
ATOM 1203 N N . TYR A 1 152 ? 23.096 10.285 -11.916 1.00 42.88 152 TYR A N 1
ATOM 1204 C CA . TYR A 1 152 ? 22.314 9.373 -12.755 1.00 42.88 152 TYR A CA 1
ATOM 1205 C C . TYR A 1 152 ? 22.541 9.576 -14.264 1.00 42.88 152 TYR A C 1
ATOM 1207 O O . TYR A 1 152 ? 21.966 8.845 -15.072 1.00 42.88 152 TYR A O 1
ATOM 1215 N N . THR A 1 153 ? 23.403 10.511 -14.684 1.00 44.16 153 THR A N 1
ATOM 1216 C CA . THR A 1 153 ? 23.786 10.632 -16.100 1.00 44.16 153 THR A CA 1
ATOM 1217 C C . THR A 1 153 ? 24.619 9.449 -16.599 1.00 44.16 153 THR A C 1
ATOM 1219 O O . THR A 1 153 ? 24.745 9.266 -17.808 1.00 44.16 153 THR A O 1
ATOM 1222 N N . ARG A 1 154 ? 25.124 8.578 -15.711 1.00 40.97 154 ARG A N 1
ATOM 1223 C CA . ARG A 1 154 ? 25.980 7.441 -16.092 1.00 40.97 154 ARG A CA 1
ATOM 1224 C C . ARG A 1 154 ? 25.287 6.366 -16.953 1.00 40.97 154 ARG A C 1
ATOM 1226 O O . ARG A 1 154 ? 25.988 5.551 -17.544 1.00 40.97 154 ARG A O 1
ATOM 1233 N N . TYR A 1 155 ? 23.955 6.378 -17.069 1.00 43.16 155 TYR A N 1
ATOM 1234 C CA . TYR A 1 155 ? 23.208 5.413 -17.895 1.00 43.16 155 TYR A CA 1
ATOM 1235 C C . TYR A 1 155 ? 22.238 6.032 -18.900 1.00 43.16 155 TYR A C 1
ATOM 1237 O O . TYR A 1 155 ? 21.597 5.284 -19.625 1.00 43.16 155 TYR A O 1
ATOM 1245 N N . ALA A 1 156 ? 22.116 7.359 -18.962 1.00 39.06 156 ALA A N 1
ATOM 1246 C CA . ALA A 1 156 ? 21.172 7.997 -19.869 1.00 39.06 156 ALA A CA 1
ATOM 1247 C C . ALA A 1 156 ? 21.846 8.303 -21.213 1.00 39.06 156 ALA A C 1
ATOM 1249 O O . ALA A 1 156 ? 22.632 9.246 -21.329 1.00 39.06 156 ALA A O 1
ATOM 1250 N N . LEU A 1 157 ? 21.505 7.543 -22.252 1.00 37.72 157 LEU A N 1
ATOM 1251 C CA . LEU A 1 157 ? 21.742 7.970 -23.628 1.00 37.72 157 LEU A CA 1
ATOM 1252 C C . LEU A 1 157 ? 20.922 9.248 -23.915 1.00 37.72 157 LEU A C 1
ATOM 1254 O O . LEU A 1 157 ? 19.850 9.445 -23.330 1.00 37.72 157 LEU A O 1
ATOM 1258 N N . PRO A 1 158 ? 21.374 10.149 -24.807 1.00 35.38 158 PRO A N 1
ATOM 1259 C CA . PRO A 1 158 ? 20.650 11.384 -25.111 1.00 35.38 158 PRO A CA 1
ATOM 1260 C C . PRO A 1 158 ? 19.253 11.066 -25.680 1.00 35.38 158 PRO A C 1
ATOM 1262 O O . PRO A 1 158 ? 19.125 10.603 -26.809 1.00 35.38 158 PRO A O 1
ATOM 1265 N N . GLY A 1 159 ? 18.211 11.277 -24.867 1.00 43.91 159 GLY A N 1
ATOM 1266 C CA . GLY A 1 159 ? 16.821 10.862 -25.125 1.00 43.91 159 GLY A CA 1
ATOM 1267 C C . GLY A 1 159 ? 16.186 10.065 -23.971 1.00 43.91 159 GLY A C 1
ATOM 1268 O O . GLY A 1 159 ? 14.979 10.152 -23.755 1.00 43.91 159 GLY A O 1
ATOM 1269 N N . GLU A 1 160 ? 16.993 9.376 -23.158 1.00 44.56 160 GLU A N 1
ATOM 1270 C CA . GLU A 1 160 ? 16.551 8.547 -22.023 1.00 44.56 160 GLU A CA 1
ATOM 1271 C C . GLU A 1 160 ? 16.338 9.334 -20.725 1.00 44.56 160 GLU A C 1
ATOM 1273 O O . GLU A 1 160 ? 15.593 8.885 -19.858 1.00 44.56 160 GLU A O 1
ATOM 1278 N N . ALA A 1 161 ? 16.906 10.539 -20.592 1.00 50.19 161 ALA A N 1
ATOM 1279 C CA . ALA A 1 161 ? 16.726 11.380 -19.401 1.00 50.19 161 ALA A CA 1
ATOM 1280 C C . ALA A 1 161 ? 15.241 11.707 -19.122 1.00 50.19 161 ALA A C 1
ATOM 1282 O O . ALA A 1 161 ? 14.814 11.767 -17.969 1.00 50.19 161 ALA A O 1
ATOM 1283 N N . SER A 1 162 ? 14.429 11.841 -20.178 1.00 54.69 162 SER A N 1
ATOM 1284 C CA . SER A 1 162 ? 12.972 11.992 -20.064 1.00 54.69 162 SER A CA 1
ATOM 1285 C C . SER A 1 162 ? 12.299 10.712 -19.558 1.00 54.69 162 SER A C 1
ATOM 1287 O O . SER A 1 162 ? 11.396 10.781 -18.726 1.00 54.69 162 SER A O 1
ATOM 1289 N N . TYR A 1 163 ? 12.745 9.548 -20.031 1.00 55.19 163 TYR A N 1
ATOM 1290 C CA . TYR A 1 163 ? 12.136 8.253 -19.727 1.00 55.19 163 TYR A CA 1
ATOM 1291 C C . TYR A 1 163 ? 12.518 7.743 -18.334 1.00 55.19 163 TYR A C 1
ATOM 1293 O O . TYR A 1 163 ? 11.662 7.224 -17.617 1.00 55.19 163 TYR A O 1
ATOM 1301 N N . ALA A 1 164 ? 13.773 7.933 -17.920 1.00 60.84 164 ALA A N 1
ATOM 1302 C CA . ALA A 1 164 ? 14.232 7.675 -16.557 1.00 60.84 164 ALA A CA 1
ATOM 1303 C C . ALA A 1 164 ? 13.491 8.571 -15.550 1.00 60.84 164 ALA A C 1
ATOM 1305 O O . ALA A 1 164 ? 13.059 8.100 -14.499 1.00 60.84 164 ALA A O 1
ATOM 1306 N N . GLY A 1 165 ? 13.250 9.839 -15.911 1.00 70.31 165 GLY A N 1
ATOM 1307 C CA . GLY A 1 165 ? 12.435 10.760 -15.117 1.00 70.31 165 GLY A CA 1
ATOM 1308 C C . GLY A 1 165 ? 10.984 10.296 -14.953 1.00 70.31 165 GLY A C 1
ATOM 1309 O O . GLY A 1 165 ? 10.463 10.307 -13.840 1.00 70.31 165 GLY A O 1
ATOM 1310 N N . ILE A 1 166 ? 10.339 9.836 -16.033 1.00 76.00 166 ILE A N 1
ATOM 1311 C CA . ILE A 1 166 ? 8.969 9.289 -15.988 1.00 76.00 166 ILE A CA 1
ATOM 1312 C C . ILE A 1 166 ? 8.916 8.009 -15.151 1.00 76.00 166 ILE A C 1
ATOM 1314 O O . ILE A 1 166 ? 8.031 7.853 -14.318 1.00 76.00 166 ILE A O 1
ATOM 1318 N N . TYR A 1 167 ? 9.870 7.102 -15.343 1.00 85.56 167 TYR A N 1
ATOM 1319 C CA . TYR A 1 167 ? 9.920 5.844 -14.608 1.00 85.56 167 TYR A CA 1
ATOM 1320 C C . TYR A 1 167 ? 10.097 6.063 -13.101 1.00 85.56 167 TYR A C 1
ATOM 1322 O O . TYR A 1 167 ? 9.312 5.544 -12.309 1.00 85.56 167 TYR A O 1
ATOM 1330 N N . ARG A 1 168 ? 11.041 6.924 -12.704 1.00 86.25 168 ARG A N 1
ATOM 1331 C CA . ARG A 1 168 ? 11.200 7.329 -11.304 1.00 86.25 168 ARG A CA 1
ATOM 1332 C C . ARG A 1 168 ? 9.929 7.974 -10.760 1.00 86.25 168 ARG A C 1
ATOM 1334 O O . ARG A 1 168 ? 9.522 7.663 -9.645 1.00 86.25 168 ARG A O 1
ATOM 1341 N N . LYS A 1 169 ? 9.280 8.840 -11.542 1.00 88.94 169 LYS A N 1
ATOM 1342 C CA . LYS A 1 169 ? 7.997 9.437 -11.159 1.00 88.94 169 LYS A CA 1
ATOM 1343 C C . LYS 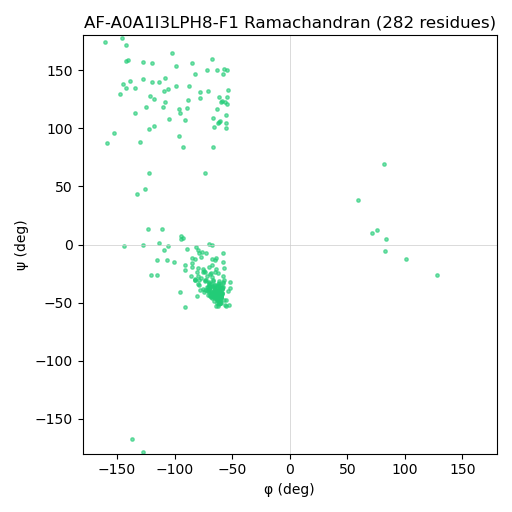A 1 169 ? 6.931 8.365 -10.911 1.00 88.94 169 LYS A C 1
ATOM 1345 O O . LYS A 1 169 ? 6.238 8.454 -9.911 1.00 88.94 169 LYS A O 1
ATOM 1350 N N . ASN A 1 170 ? 6.844 7.326 -11.742 1.00 93.06 170 ASN A N 1
ATOM 1351 C CA . ASN A 1 170 ? 5.885 6.234 -11.542 1.00 93.06 170 ASN A CA 1
ATOM 1352 C C . ASN A 1 170 ? 6.120 5.490 -10.219 1.00 93.06 170 ASN A C 1
ATOM 1354 O O . ASN A 1 170 ? 5.155 5.161 -9.528 1.00 93.06 170 ASN A O 1
ATOM 1358 N N . ILE A 1 171 ? 7.383 5.251 -9.843 1.00 94.50 171 ILE A N 1
ATOM 1359 C CA . ILE A 1 171 ? 7.728 4.659 -8.541 1.00 94.50 171 ILE A CA 1
ATOM 1360 C C . ILE A 1 171 ? 7.264 5.579 -7.413 1.00 94.50 171 ILE A C 1
ATOM 1362 O O . ILE A 1 171 ? 6.514 5.138 -6.546 1.00 94.50 171 ILE A O 1
ATOM 1366 N N . LEU A 1 172 ? 7.656 6.855 -7.452 1.00 93.88 172 LEU A N 1
ATOM 1367 C CA . LEU A 1 172 ? 7.317 7.842 -6.424 1.00 93.88 172 LEU A CA 1
ATOM 1368 C C . LEU A 1 172 ? 5.801 8.029 -6.274 1.00 93.88 172 LEU A C 1
ATOM 1370 O O . LEU A 1 172 ? 5.290 7.988 -5.159 1.00 93.88 172 LEU A O 1
ATOM 1374 N N . ASP A 1 173 ? 5.075 8.154 -7.385 1.00 93.31 173 ASP A N 1
ATOM 1375 C CA . ASP A 1 173 ? 3.615 8.278 -7.401 1.00 93.31 173 ASP A CA 1
ATOM 1376 C C . ASP A 1 173 ? 2.944 7.016 -6.823 1.00 93.31 173 ASP A C 1
ATOM 1378 O O . ASP A 1 173 ? 1.893 7.098 -6.184 1.00 93.31 173 ASP A O 1
ATOM 1382 N N . THR A 1 174 ? 3.530 5.832 -7.039 1.00 96.50 174 THR A N 1
ATOM 1383 C CA . THR A 1 174 ? 3.022 4.577 -6.463 1.00 96.50 174 THR A CA 1
ATOM 1384 C C . THR A 1 174 ? 3.338 4.483 -4.974 1.00 96.50 174 THR A C 1
ATOM 1386 O O . THR A 1 174 ? 2.462 4.084 -4.208 1.00 96.50 174 THR A O 1
ATOM 1389 N N . LEU A 1 175 ? 4.537 4.887 -4.541 1.00 96.19 175 LEU A N 1
ATOM 1390 C CA . LEU A 1 175 ? 4.922 4.950 -3.127 1.00 96.19 175 LEU A CA 1
ATOM 1391 C C . LEU A 1 175 ? 4.003 5.895 -2.350 1.00 96.19 175 LEU A C 1
ATOM 1393 O O . LEU A 1 175 ? 3.424 5.481 -1.351 1.00 96.19 175 LEU A O 1
ATOM 1397 N N . ASP A 1 176 ? 3.792 7.117 -2.844 1.00 94.19 176 ASP A N 1
ATOM 1398 C CA . ASP A 1 176 ? 2.907 8.109 -2.220 1.00 94.19 176 ASP A CA 1
ATOM 1399 C C . ASP A 1 176 ? 1.484 7.558 -2.019 1.00 94.19 176 ASP A C 1
ATOM 1401 O O . ASP A 1 176 ? 0.939 7.563 -0.911 1.00 94.19 176 ASP A O 1
ATOM 1405 N N . LYS A 1 177 ? 0.915 6.948 -3.068 1.00 94.44 177 LYS A N 1
ATOM 1406 C CA . LYS A 1 177 ? -0.383 6.264 -2.976 1.00 94.44 177 LYS A CA 1
ATOM 1407 C C . LYS A 1 177 ? -0.345 5.090 -2.000 1.00 94.44 177 LYS A C 1
ATOM 1409 O O . LYS A 1 177 ? -1.301 4.893 -1.257 1.00 94.44 177 LYS A O 1
ATOM 1414 N N . THR A 1 178 ? 0.737 4.317 -1.980 1.00 96.06 178 THR A N 1
ATOM 1415 C CA . THR A 1 178 ? 0.893 3.192 -1.050 1.00 96.06 178 THR A CA 1
ATOM 1416 C C . THR A 1 178 ? 0.853 3.692 0.390 1.00 96.06 178 THR A C 1
ATOM 1418 O O . THR A 1 178 ? 0.113 3.134 1.188 1.00 96.06 178 THR A O 1
ATOM 1421 N N . TYR A 1 179 ? 1.540 4.787 0.724 1.00 93.94 179 TYR A N 1
ATOM 1422 C CA . TYR A 1 179 ? 1.499 5.364 2.074 1.00 93.94 179 TYR A CA 1
ATOM 1423 C C . TYR A 1 179 ? 0.122 5.846 2.492 1.00 93.94 179 TYR A C 1
ATOM 1425 O O . TYR A 1 179 ? -0.237 5.728 3.662 1.00 93.94 179 TYR A O 1
ATOM 1433 N N . LYS A 1 180 ? -0.641 6.376 1.539 1.00 92.31 180 LYS A N 1
ATOM 1434 C CA . LYS A 1 180 ? -2.003 6.846 1.771 1.00 92.31 180 LYS A CA 1
ATOM 1435 C C . LYS A 1 180 ? -3.009 5.706 1.944 1.00 92.31 180 LYS A C 1
ATOM 1437 O O . LYS A 1 180 ? -4.006 5.873 2.639 1.00 92.31 180 LYS A O 1
ATOM 1442 N N . TYR A 1 181 ? -2.776 4.569 1.291 1.00 91.38 181 TYR A N 1
ATOM 1443 C CA . TYR A 1 181 ? -3.736 3.462 1.226 1.00 91.38 181 TYR A CA 1
ATOM 1444 C C . TYR A 1 181 ? -3.286 2.190 1.944 1.00 91.38 181 TYR A C 1
ATOM 1446 O O . TYR A 1 181 ? -4.023 1.208 1.916 1.00 91.38 181 TYR A O 1
ATOM 1454 N N . ALA A 1 182 ? -2.111 2.189 2.577 1.00 92.44 182 ALA A N 1
ATOM 1455 C CA . ALA A 1 182 ? -1.627 1.055 3.348 1.00 92.44 182 ALA A CA 1
ATOM 1456 C C . ALA A 1 182 ? -2.601 0.736 4.487 1.00 92.44 182 ALA A C 1
ATOM 1458 O O . ALA A 1 182 ? -2.906 1.577 5.332 1.00 92.44 182 ALA A O 1
ATOM 1459 N N . VAL A 1 183 ? -3.079 -0.499 4.489 1.00 93.06 183 VAL A N 1
ATOM 1460 C CA . VAL A 1 183 ? -4.009 -1.069 5.462 1.00 93.06 183 VAL A CA 1
ATOM 1461 C C . VAL A 1 183 ? -3.591 -2.507 5.716 1.00 93.06 183 VAL A C 1
ATOM 1463 O O . VAL A 1 183 ? -2.929 -3.087 4.865 1.00 93.06 183 VAL A O 1
ATOM 1466 N N . ASP A 1 184 ? -3.988 -3.069 6.854 1.00 94.81 184 ASP A N 1
ATOM 1467 C CA . ASP A 1 184 ? -3.815 -4.497 7.139 1.00 94.81 184 ASP A CA 1
ATOM 1468 C C . ASP A 1 184 ? -4.608 -5.308 6.100 1.00 94.81 184 ASP A C 1
ATOM 1470 O O . ASP A 1 184 ? -5.843 -5.305 6.110 1.00 94.81 184 ASP A O 1
ATOM 1474 N N . VAL A 1 185 ? -3.904 -5.919 5.144 1.00 92.94 185 VAL A N 1
ATOM 1475 C CA . VAL A 1 185 ? -4.518 -6.649 4.029 1.00 92.94 185 VAL A CA 1
ATOM 1476 C C . VAL A 1 185 ? -4.720 -8.122 4.347 1.00 92.94 185 VAL A C 1
ATOM 1478 O O . VAL A 1 185 ? -5.551 -8.762 3.706 1.00 92.94 185 VAL A O 1
ATOM 1481 N N . ASN A 1 186 ? -3.979 -8.681 5.304 1.00 92.62 186 ASN A N 1
ATOM 1482 C CA . ASN A 1 186 ? -4.007 -10.111 5.621 1.00 92.62 186 ASN A CA 1
ATOM 1483 C C . ASN A 1 186 ? -4.762 -10.423 6.935 1.00 92.62 186 ASN A C 1
ATOM 1485 O O . ASN A 1 186 ? -4.972 -11.602 7.261 1.00 92.62 186 ASN A O 1
ATOM 1489 N N . ASN A 1 187 ? -5.257 -9.394 7.628 1.00 90.38 187 ASN A N 1
ATOM 1490 C CA . ASN A 1 187 ? -5.962 -9.438 8.908 1.00 90.38 187 ASN A CA 1
ATOM 1491 C C . ASN A 1 187 ? -5.137 -10.053 10.041 1.00 90.38 187 ASN A C 1
ATOM 1493 O O . ASN A 1 187 ? -5.677 -10.820 10.847 1.00 90.38 187 ASN A O 1
ATOM 1497 N N . ASP A 1 188 ? -3.836 -9.766 10.085 1.00 92.31 188 ASP A N 1
ATOM 1498 C CA . ASP A 1 188 ? -2.960 -10.184 11.185 1.00 92.31 188 ASP A CA 1
ATOM 1499 C C . ASP A 1 188 ? -2.894 -9.161 12.339 1.00 92.31 188 ASP A C 1
ATOM 1501 O O . ASP A 1 188 ? -2.320 -9.443 13.395 1.00 92.31 188 ASP A O 1
ATOM 1505 N N . GLY A 1 189 ? -3.559 -8.012 12.182 1.00 93.88 189 GLY A N 1
ATOM 1506 C CA . GLY A 1 189 ? -3.619 -6.931 13.160 1.00 93.88 189 GLY A CA 1
ATOM 1507 C C . GLY A 1 189 ? -2.429 -5.973 13.100 1.00 93.88 189 GLY A C 1
ATOM 1508 O O . GLY A 1 189 ? -2.340 -5.076 13.944 1.00 93.88 189 GLY A O 1
ATOM 1509 N N . LEU A 1 190 ? -1.517 -6.138 12.141 1.00 94.50 190 LEU A N 1
ATOM 1510 C CA . LEU A 1 190 ? -0.343 -5.299 11.936 1.00 94.50 190 LEU A CA 1
ATOM 1511 C C . LEU A 1 190 ? -0.385 -4.651 10.546 1.00 94.50 190 LEU A C 1
ATOM 1513 O O . LEU A 1 190 ? -1.041 -5.124 9.633 1.00 94.50 190 LEU A O 1
ATOM 1517 N N . ILE A 1 191 ? 0.321 -3.526 10.398 1.00 94.62 191 ILE A N 1
ATOM 1518 C CA . ILE A 1 191 ? 0.589 -2.916 9.089 1.00 94.62 191 ILE A CA 1
ATOM 1519 C C . ILE A 1 191 ? 2.102 -2.925 8.888 1.00 94.62 191 ILE A C 1
ATOM 1521 O O . ILE A 1 191 ? 2.829 -2.127 9.490 1.00 94.62 191 ILE A O 1
ATOM 1525 N N . ASN A 1 192 ? 2.583 -3.863 8.082 1.00 95.12 192 ASN A N 1
ATOM 1526 C CA . ASN A 1 192 ? 3.986 -4.210 7.920 1.00 95.12 192 ASN A CA 1
ATOM 1527 C C . ASN A 1 192 ? 4.368 -4.425 6.440 1.00 95.12 192 ASN A C 1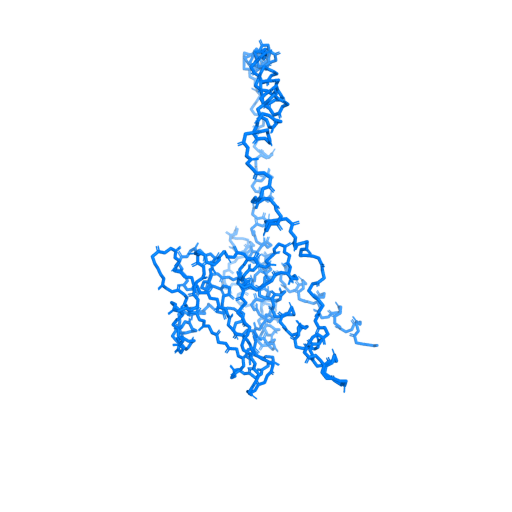
ATOM 1529 O O . ASN A 1 192 ? 3.654 -4.028 5.519 1.00 95.12 192 ASN A O 1
ATOM 1533 N N . CYS A 1 193 ? 5.546 -4.999 6.198 1.00 95.62 193 CYS A N 1
ATOM 1534 C CA . CYS A 1 193 ? 6.105 -5.176 4.861 1.00 95.62 193 CYS A CA 1
ATOM 1535 C C . CYS A 1 193 ? 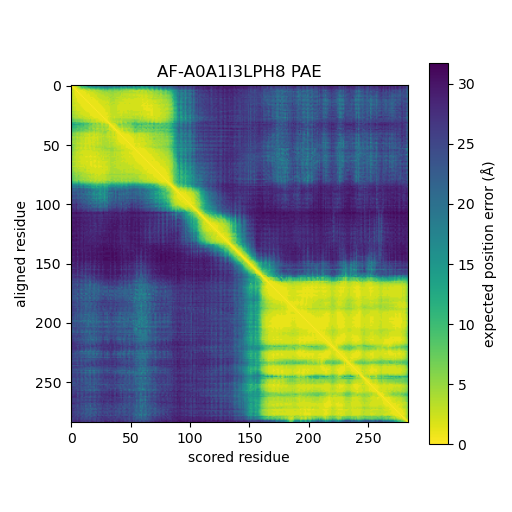5.219 -5.986 3.902 1.00 95.62 193 CYS A C 1
ATOM 1537 O O . CYS A 1 193 ? 5.268 -5.743 2.693 1.00 95.62 193 CYS A O 1
ATOM 1539 N N . ILE A 1 194 ? 4.381 -6.891 4.420 1.00 96.19 194 ILE A N 1
ATOM 1540 C CA . ILE A 1 194 ? 3.388 -7.630 3.634 1.00 96.19 194 ILE A CA 1
ATOM 1541 C C . ILE A 1 194 ? 2.366 -6.650 3.057 1.00 96.19 194 ILE A C 1
ATOM 1543 O O . ILE A 1 194 ? 2.183 -6.599 1.839 1.00 96.19 194 ILE A O 1
ATOM 1547 N N . ASP A 1 195 ? 1.765 -5.827 3.912 1.00 96.50 195 ASP A N 1
ATOM 1548 C CA . ASP A 1 195 ? 0.719 -4.870 3.549 1.00 96.50 195 ASP A CA 1
ATOM 1549 C C . ASP A 1 195 ? 1.216 -3.840 2.545 1.00 96.50 195 ASP A C 1
ATOM 1551 O O . ASP A 1 195 ? 0.621 -3.643 1.484 1.00 96.50 195 ASP A O 1
ATOM 1555 N N . TYR A 1 196 ? 2.363 -3.228 2.844 1.00 97.31 196 TYR A N 1
ATOM 1556 C CA . TYR A 1 196 ? 2.974 -2.229 1.975 1.00 97.31 196 TYR A CA 1
ATOM 1557 C C . TYR A 1 196 ? 3.320 -2.810 0.599 1.00 97.31 196 TYR A C 1
ATOM 1559 O O . TYR A 1 196 ? 3.022 -2.183 -0.418 1.00 97.31 196 TYR A O 1
ATOM 1567 N N . SER A 1 197 ? 3.889 -4.018 0.541 1.00 97.69 197 SER A N 1
ATOM 1568 C CA . SER A 1 197 ? 4.230 -4.661 -0.733 1.00 97.69 197 SER A CA 1
ATOM 1569 C C . SER A 1 197 ? 2.980 -5.035 -1.535 1.00 97.69 197 SER A C 1
ATOM 1571 O O . SER A 1 197 ? 2.903 -4.759 -2.732 1.00 97.69 197 SER A O 1
ATOM 1573 N N . CYS A 1 198 ? 1.964 -5.606 -0.886 1.00 97.62 198 CYS A N 1
ATOM 1574 C CA . CYS A 1 198 ? 0.716 -5.991 -1.543 1.00 97.62 198 CYS A CA 1
ATOM 1575 C C . CYS A 1 198 ? -0.050 -4.779 -2.089 1.00 97.62 198 CYS A C 1
ATOM 1577 O O . CYS A 1 198 ? -0.506 -4.798 -3.238 1.00 97.62 198 CYS A O 1
ATOM 1579 N N . ILE A 1 199 ? -0.152 -3.701 -1.306 1.00 97.25 199 ILE A N 1
ATOM 1580 C CA . ILE A 1 199 ? -0.802 -2.458 -1.734 1.00 97.25 199 ILE A CA 1
ATOM 1581 C C . ILE A 1 199 ? -0.016 -1.800 -2.870 1.00 97.25 199 ILE A C 1
ATOM 1583 O O . ILE A 1 199 ? -0.624 -1.443 -3.882 1.00 97.25 199 ILE A O 1
ATOM 1587 N N . PHE A 1 200 ? 1.316 -1.708 -2.770 1.00 97.75 200 PHE A N 1
ATOM 1588 C CA . PHE A 1 200 ? 2.146 -1.154 -3.843 1.00 97.75 200 PHE A CA 1
ATOM 1589 C C . PHE A 1 200 ? 1.924 -1.900 -5.156 1.00 97.75 200 PHE A C 1
ATOM 1591 O O . PHE A 1 200 ? 1.618 -1.290 -6.182 1.00 97.75 200 PHE A O 1
ATOM 1598 N N . LYS A 1 201 ? 2.031 -3.233 -5.125 1.00 97.94 201 LYS A N 1
ATOM 1599 C CA . LYS A 1 201 ? 1.846 -4.077 -6.307 1.00 97.94 201 LYS A CA 1
ATOM 1600 C C . LYS A 1 201 ? 0.448 -3.909 -6.904 1.00 97.94 201 LYS A C 1
ATOM 1602 O O . LYS A 1 201 ? 0.315 -3.732 -8.112 1.00 97.94 201 LYS A O 1
ATOM 1607 N N . THR A 1 202 ? -0.583 -3.875 -6.061 1.00 97.12 202 THR A N 1
ATOM 1608 C CA . THR A 1 202 ? -1.972 -3.664 -6.497 1.00 97.12 202 THR A CA 1
ATOM 1609 C C . THR A 1 202 ? -2.165 -2.306 -7.179 1.00 97.12 202 THR A C 1
ATOM 1611 O O . THR A 1 202 ? -2.889 -2.200 -8.169 1.00 97.12 202 THR A O 1
ATOM 1614 N N . LEU A 1 203 ? -1.536 -1.247 -6.664 1.00 96.94 203 LEU A N 1
ATOM 1615 C CA . LEU A 1 203 ? -1.607 0.097 -7.245 1.00 96.94 203 LEU A CA 1
ATOM 1616 C C . LEU A 1 203 ? -0.817 0.205 -8.553 1.00 96.94 203 LEU A C 1
ATOM 1618 O O . LEU A 1 203 ? -1.289 0.848 -9.498 1.00 96.94 203 LEU A O 1
ATOM 1622 N N . TRP A 1 204 ? 0.348 -0.442 -8.612 1.00 97.31 204 TRP A N 1
ATOM 1623 C CA . TRP A 1 204 ? 1.159 -0.522 -9.819 1.00 97.31 204 TRP A CA 1
ATOM 1624 C C . TRP A 1 204 ? 0.388 -1.205 -10.947 1.00 97.31 204 TRP A C 1
ATOM 1626 O O . TRP A 1 204 ? 0.256 -0.631 -12.021 1.00 97.31 204 TRP A O 1
ATOM 1636 N N . ASP A 1 205 ? -0.198 -2.375 -10.690 1.00 96.50 205 ASP A N 1
ATOM 1637 C CA . ASP A 1 205 ? -0.888 -3.179 -11.711 1.00 96.50 205 ASP A CA 1
ATOM 1638 C C . ASP A 1 205 ? -2.137 -2.506 -12.280 1.00 96.50 205 ASP A C 1
ATOM 1640 O O . ASP A 1 205 ? -2.545 -2.785 -13.405 1.00 96.50 205 ASP A O 1
ATOM 1644 N N . LYS A 1 206 ? -2.733 -1.581 -11.523 1.00 95.50 206 LYS A N 1
ATOM 1645 C CA . LYS A 1 206 ? -3.839 -0.740 -11.998 1.00 95.50 206 LYS A CA 1
ATOM 1646 C C . LYS A 1 206 ? -3.385 0.373 -12.943 1.00 95.50 206 LYS A C 1
ATOM 1648 O O . LYS A 1 206 ? -4.209 0.893 -13.691 1.00 95.50 206 LYS A O 1
ATOM 1653 N N . SER A 1 207 ? -2.118 0.776 -12.873 1.00 93.25 207 SER A N 1
ATOM 1654 C CA . SER A 1 207 ? -1.612 1.992 -13.525 1.00 93.25 207 SER A CA 1
ATOM 1655 C C . SER A 1 207 ? -0.577 1.708 -14.618 1.00 93.25 207 SER A C 1
ATOM 1657 O O . SER A 1 207 ? -0.422 2.511 -15.536 1.00 93.25 207 SER A O 1
ATOM 1659 N N . PHE A 1 208 ? 0.134 0.585 -14.525 1.00 93.12 208 PHE A N 1
ATOM 1660 C CA . PHE A 1 208 ? 1.319 0.267 -15.317 1.00 93.12 208 PHE A CA 1
ATOM 1661 C C . PHE A 1 208 ? 1.353 -1.224 -15.690 1.00 93.12 208 PHE A C 1
ATOM 1663 O O . PHE A 1 208 ? 0.553 -2.023 -15.209 1.00 93.12 208 PHE A O 1
ATOM 1670 N N . ASP A 1 209 ? 2.295 -1.614 -16.555 1.00 93.38 209 ASP A N 1
ATOM 1671 C CA . ASP A 1 209 ? 2.468 -3.017 -16.949 1.00 93.38 209 ASP A CA 1
ATOM 1672 C C . ASP A 1 209 ? 2.851 -3.880 -15.737 1.00 93.38 209 ASP A C 1
ATOM 1674 O O . ASP A 1 209 ? 3.923 -3.720 -15.137 1.00 93.38 209 ASP A O 1
ATOM 1678 N N . SER A 1 210 ? 1.971 -4.822 -15.399 1.00 94.88 210 SER A N 1
ATOM 1679 C CA . SER A 1 210 ? 2.118 -5.707 -14.248 1.00 94.88 210 SER A CA 1
ATOM 1680 C C . SER A 1 210 ? 3.328 -6.634 -14.349 1.00 94.88 210 SER A C 1
ATOM 1682 O O . SER A 1 210 ? 3.847 -7.072 -13.323 1.00 94.88 210 SER A O 1
ATOM 1684 N N . LYS A 1 211 ? 3.853 -6.885 -15.557 1.00 95.56 211 LYS A N 1
ATOM 1685 C CA . LYS A 1 211 ? 5.066 -7.696 -15.784 1.00 95.56 211 LYS A CA 1
ATOM 1686 C C . LYS A 1 211 ? 6.362 -6.993 -15.375 1.00 95.56 211 LYS A C 1
ATOM 1688 O O . LYS A 1 211 ? 7.437 -7.598 -15.441 1.00 95.56 211 LYS A O 1
ATOM 1693 N N . ASN A 1 212 ? 6.274 -5.716 -15.015 1.00 96.06 212 ASN A N 1
ATOM 1694 C CA . ASN A 1 212 ? 7.403 -4.875 -14.637 1.00 96.06 212 ASN A CA 1
ATOM 1695 C C . ASN A 1 212 ? 7.402 -4.513 -13.148 1.00 96.06 212 ASN A C 1
ATOM 1697 O O . ASN A 1 212 ? 8.155 -3.636 -12.741 1.00 96.06 212 ASN A O 1
ATOM 1701 N N . CYS A 1 213 ? 6.585 -5.193 -12.344 1.00 98.00 213 CYS A N 1
ATOM 1702 C CA . CYS A 1 213 ? 6.553 -5.071 -10.892 1.00 98.00 213 CYS A CA 1
ATOM 1703 C C . CYS A 1 213 ? 6.310 -6.445 -10.274 1.00 98.00 213 CYS A C 1
ATOM 1705 O O . CYS A 1 213 ? 5.442 -7.186 -10.735 1.00 98.00 213 CYS A O 1
ATOM 1707 N N . GLU A 1 214 ? 7.057 -6.796 -9.238 1.00 98.12 214 GLU A N 1
ATOM 1708 C CA . GLU A 1 214 ? 6.973 -8.100 -8.587 1.00 98.12 214 GLU A CA 1
ATOM 1709 C C . GLU A 1 214 ? 7.213 -7.961 -7.085 1.00 98.12 214 GLU A C 1
ATOM 1711 O O . GLU A 1 214 ? 8.123 -7.249 -6.663 1.00 98.12 214 GLU A O 1
ATOM 1716 N N . ILE A 1 215 ? 6.424 -8.676 -6.283 1.00 98.44 215 ILE A N 1
ATOM 1717 C CA . ILE A 1 215 ? 6.690 -8.867 -4.856 1.00 98.44 215 ILE A CA 1
ATOM 1718 C C . ILE A 1 215 ? 7.784 -9.922 -4.710 1.00 98.44 215 ILE A C 1
ATOM 1720 O O . ILE A 1 215 ? 7.656 -11.041 -5.218 1.00 98.44 215 ILE A O 1
ATOM 1724 N N . VAL A 1 216 ? 8.840 -9.568 -3.986 1.00 98.06 216 VAL A N 1
ATOM 1725 C CA . VAL A 1 216 ? 9.985 -10.429 -3.695 1.00 98.06 216 VAL A CA 1
ATOM 1726 C C . VAL A 1 216 ? 10.094 -10.597 -2.193 1.00 98.06 216 VAL A C 1
ATOM 1728 O O . VAL A 1 216 ? 9.928 -9.647 -1.429 1.00 98.06 216 VAL A O 1
ATOM 1731 N N . ARG A 1 217 ? 10.408 -11.814 -1.759 1.00 97.62 217 ARG A N 1
ATOM 1732 C CA . ARG A 1 217 ? 10.686 -12.089 -0.354 1.00 97.62 217 ARG A CA 1
ATOM 1733 C C . ARG A 1 217 ? 12.166 -12.356 -0.162 1.00 97.62 217 ARG A C 1
ATOM 1735 O O . ARG A 1 217 ? 12.695 -13.292 -0.755 1.00 97.62 217 ARG A O 1
ATOM 1742 N N . ASN A 1 218 ? 12.826 -11.586 0.696 1.00 96.25 218 ASN A N 1
ATOM 1743 C CA . ASN A 1 218 ? 14.158 -11.933 1.177 1.00 96.25 218 ASN A CA 1
ATOM 1744 C C . ASN A 1 218 ? 14.008 -12.801 2.430 1.00 96.25 218 ASN A C 1
ATOM 1746 O O . ASN A 1 218 ? 13.412 -12.358 3.415 1.00 96.25 218 ASN A O 1
ATOM 1750 N N . LYS A 1 219 ? 14.489 -14.049 2.381 1.00 93.38 219 LYS A N 1
ATOM 1751 C CA . LYS A 1 219 ? 14.411 -14.977 3.517 1.00 93.38 219 LYS A CA 1
ATOM 1752 C C . LYS A 1 219 ? 15.795 -15.467 3.918 1.00 93.38 219 LYS A C 1
ATOM 1754 O O . LYS A 1 219 ? 16.312 -16.428 3.353 1.00 93.38 219 LYS A O 1
ATOM 1759 N N . SER A 1 220 ? 16.344 -14.853 4.950 1.00 87.69 220 SER A N 1
ATOM 1760 C CA . SER A 1 220 ? 17.602 -15.215 5.589 1.00 87.69 220 SER A CA 1
ATOM 1761 C C . SER A 1 220 ? 17.407 -15.392 7.103 1.00 87.69 220 SER A C 1
ATOM 1763 O O . SER A 1 220 ? 16.300 -15.272 7.629 1.00 87.69 220 SER A O 1
ATOM 1765 N N . PHE A 1 221 ? 18.487 -15.698 7.823 1.00 82.31 221 PHE A N 1
ATOM 1766 C CA . PHE A 1 221 ? 18.466 -15.721 9.290 1.00 82.31 221 PHE A CA 1
ATOM 1767 C C . PHE A 1 221 ? 18.322 -14.326 9.908 1.00 82.31 221 PHE A C 1
ATOM 1769 O O . PHE A 1 221 ? 17.859 -14.208 11.038 1.00 82.31 221 PHE A O 1
ATOM 1776 N N . THR A 1 222 ? 18.739 -13.285 9.188 1.00 83.31 222 THR A N 1
ATOM 1777 C CA . THR A 1 222 ? 18.750 -11.894 9.657 1.00 83.31 222 THR A CA 1
ATOM 1778 C C . THR A 1 222 ? 17.564 -11.087 9.138 1.00 83.31 222 THR A C 1
ATOM 1780 O O . THR A 1 222 ? 17.281 -10.025 9.679 1.00 83.31 222 THR A O 1
ATOM 1783 N N . MET A 1 223 ? 16.856 -11.585 8.119 1.00 86.12 223 MET A N 1
ATOM 1784 C CA . MET A 1 223 ? 15.772 -10.871 7.452 1.00 86.12 223 MET A CA 1
ATOM 1785 C C . MET A 1 223 ? 14.698 -11.845 6.960 1.00 86.12 223 MET A C 1
ATOM 1787 O O . MET A 1 223 ? 14.987 -12.810 6.258 1.00 86.12 223 MET A O 1
ATOM 1791 N N . ASN A 1 224 ? 13.439 -11.574 7.295 1.00 92.62 224 ASN A N 1
ATOM 1792 C CA . ASN A 1 224 ? 12.290 -12.224 6.671 1.00 92.62 224 ASN A CA 1
ATOM 1793 C C . ASN A 1 224 ? 11.314 -11.133 6.250 1.00 92.62 224 ASN A C 1
ATOM 1795 O O . ASN A 1 224 ? 10.469 -10.714 7.037 1.00 92.62 224 ASN A O 1
ATOM 1799 N N . HIS A 1 225 ? 11.512 -10.623 5.039 1.00 95.94 225 HIS A N 1
ATOM 1800 C CA . HIS A 1 225 ? 10.943 -9.346 4.629 1.00 95.94 225 HIS A CA 1
ATOM 1801 C C . HIS A 1 225 ? 10.411 -9.400 3.204 1.00 95.94 225 HIS A C 1
ATOM 1803 O O . HIS A 1 225 ? 11.027 -10.016 2.328 1.00 95.94 225 HIS A O 1
ATOM 1809 N N . LEU A 1 226 ? 9.269 -8.754 2.983 1.00 97.12 226 LEU A N 1
ATOM 1810 C CA . LEU A 1 226 ? 8.689 -8.553 1.663 1.00 97.12 226 LEU A CA 1
ATOM 1811 C C . LEU A 1 226 ? 9.031 -7.163 1.151 1.00 97.12 226 LEU A C 1
ATOM 1813 O O . LEU A 1 226 ? 8.918 -6.181 1.877 1.00 97.12 226 LEU A O 1
ATOM 1817 N N . PHE A 1 227 ? 9.405 -7.095 -0.115 1.00 97.62 227 PHE A N 1
ATOM 1818 C CA . PHE A 1 227 ? 9.682 -5.847 -0.803 1.00 97.62 227 PHE A CA 1
ATOM 1819 C C . PHE A 1 227 ? 9.250 -5.953 -2.268 1.00 97.62 227 PHE A C 1
ATOM 1821 O O . PHE A 1 227 ? 8.767 -6.995 -2.724 1.00 97.62 227 PHE A O 1
ATOM 1828 N N . ILE A 1 228 ? 9.407 -4.867 -3.019 1.00 98.19 228 ILE A N 1
ATOM 1829 C CA . ILE A 1 228 ? 9.031 -4.808 -4.430 1.00 98.19 228 ILE A CA 1
ATOM 1830 C C . ILE A 1 228 ? 10.284 -4.772 -5.286 1.00 98.19 228 ILE A C 1
ATOM 1832 O O . ILE A 1 228 ? 11.241 -4.088 -4.953 1.00 98.19 228 ILE A O 1
ATOM 1836 N N . ARG A 1 229 ? 10.274 -5.431 -6.441 1.00 97.00 229 ARG A N 1
ATOM 1837 C CA . ARG A 1 229 ? 11.165 -5.039 -7.531 1.00 97.00 229 ARG A CA 1
ATOM 1838 C C . ARG A 1 229 ? 10.380 -4.505 -8.709 1.00 97.00 229 ARG A C 1
ATOM 1840 O O . ARG A 1 229 ? 9.350 -5.066 -9.075 1.00 97.00 229 ARG A O 1
ATOM 1847 N N . VAL A 1 230 ? 10.893 -3.449 -9.320 1.00 96.50 230 VAL A N 1
ATOM 1848 C CA . VAL A 1 230 ? 10.327 -2.829 -10.521 1.00 96.50 230 VAL A CA 1
ATOM 1849 C C . VAL A 1 230 ? 11.385 -2.698 -11.600 1.00 96.50 230 VAL A C 1
ATOM 1851 O O . VAL A 1 230 ? 12.580 -2.712 -11.323 1.00 96.50 230 VAL A O 1
ATOM 1854 N N . ARG A 1 231 ? 10.949 -2.612 -12.848 1.00 93.31 231 ARG A N 1
ATOM 1855 C CA . ARG A 1 231 ? 11.814 -2.262 -13.973 1.00 93.31 231 ARG A CA 1
ATOM 1856 C C . ARG A 1 231 ? 11.058 -1.345 -14.917 1.00 93.31 231 ARG A C 1
ATOM 1858 O O . ARG A 1 231 ? 9.831 -1.336 -14.931 1.00 93.31 231 ARG A O 1
ATOM 1865 N N . GLN A 1 232 ? 11.771 -0.593 -15.738 1.00 84.38 232 GLN A N 1
ATOM 1866 C CA . GLN A 1 232 ? 11.132 0.334 -16.665 1.00 84.38 232 GLN A CA 1
ATOM 1867 C C . GLN A 1 232 ? 10.370 -0.391 -17.778 1.00 84.38 232 GLN A C 1
ATOM 1869 O O . GLN A 1 232 ? 9.247 -0.015 -18.106 1.00 84.38 232 GLN A O 1
ATOM 1874 N N . HIS A 1 233 ? 10.978 -1.422 -18.362 1.00 83.56 233 HIS A N 1
ATOM 1875 C CA . HIS A 1 233 ? 10.364 -2.269 -19.381 1.00 83.56 233 HIS A CA 1
ATOM 1876 C C . HIS A 1 233 ? 11.099 -3.612 -19.489 1.00 83.56 233 HIS A C 1
ATOM 1878 O O . HIS A 1 233 ? 12.131 -3.843 -18.858 1.00 83.56 233 HIS A O 1
ATOM 1884 N N . GL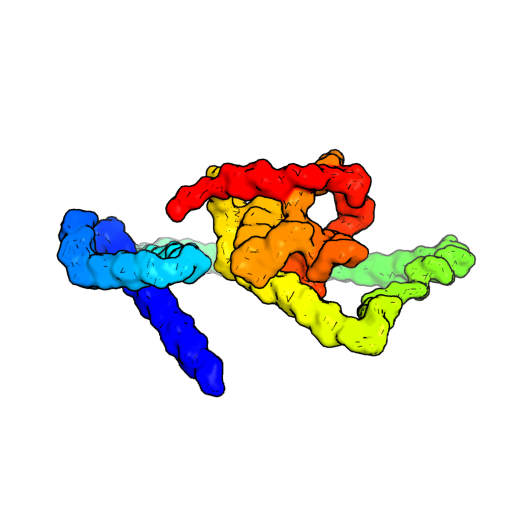Y A 1 234 ? 10.563 -4.531 -20.295 1.00 77.44 234 GLY A N 1
ATOM 1885 C CA . GLY A 1 234 ? 11.218 -5.810 -20.562 1.00 77.44 234 GLY A CA 1
ATOM 1886 C C . GLY A 1 234 ? 12.634 -5.609 -21.109 1.00 77.44 234 GLY A C 1
ATOM 1887 O O . GLY A 1 234 ? 12.811 -4.964 -22.136 1.00 77.44 234 GLY A O 1
ATOM 1888 N N . GLY A 1 235 ? 13.629 -6.171 -20.423 1.00 75.81 235 GLY A N 1
ATOM 1889 C CA . GLY A 1 235 ? 15.042 -6.058 -20.796 1.00 75.81 235 GLY A CA 1
ATOM 1890 C C . GLY A 1 235 ? 15.844 -5.032 -19.991 1.00 75.81 235 GLY A C 1
ATOM 1891 O O . GLY A 1 235 ? 17.070 -5.095 -20.036 1.00 75.81 235 GLY A O 1
ATOM 1892 N N . THR A 1 236 ? 15.206 -4.153 -19.206 1.00 83.50 236 THR A N 1
ATOM 1893 C CA . THR A 1 236 ? 15.934 -3.253 -18.294 1.00 83.50 236 THR A CA 1
ATOM 1894 C C . THR A 1 236 ? 16.254 -3.926 -16.957 1.00 83.50 236 THR A C 1
ATOM 1896 O O . THR A 1 236 ? 15.540 -4.858 -16.558 1.00 83.50 236 THR A O 1
ATOM 1899 N N . PRO A 1 237 ? 17.289 -3.449 -16.236 1.00 87.88 237 PRO A N 1
ATOM 1900 C CA . PRO A 1 237 ? 17.586 -3.904 -14.884 1.00 87.88 237 PRO A CA 1
ATOM 1901 C C . PRO A 1 237 ? 16.385 -3.767 -13.945 1.00 87.88 237 PRO A C 1
ATOM 1903 O O . PRO A 1 237 ? 15.541 -2.886 -14.115 1.00 87.88 237 PRO A O 1
ATOM 1906 N N . TRP A 1 238 ? 16.329 -4.661 -12.960 1.00 93.94 238 TRP A N 1
ATOM 1907 C CA . TRP A 1 238 ? 15.378 -4.579 -11.860 1.00 93.94 238 TRP A CA 1
ATOM 1908 C C . TRP A 1 238 ? 15.954 -3.726 -10.736 1.00 93.94 238 TRP A C 1
ATOM 1910 O O . TRP A 1 238 ? 17.100 -3.915 -10.333 1.00 93.94 238 TRP A O 1
ATOM 1920 N N . GLU A 1 239 ? 15.123 -2.857 -10.193 1.00 93.88 239 GLU A N 1
ATOM 1921 C CA . GLU A 1 239 ? 15.391 -2.047 -9.015 1.00 93.88 239 GLU A CA 1
ATOM 1922 C C . GLU A 1 239 ? 14.609 -2.607 -7.833 1.00 93.88 239 GLU A C 1
ATOM 1924 O O . GLU A 1 239 ? 13.428 -2.925 -7.970 1.00 93.88 239 GLU A O 1
ATOM 1929 N N . CYS A 1 240 ? 15.265 -2.753 -6.682 1.00 95.75 240 CYS A N 1
ATOM 1930 C CA . CYS A 1 240 ? 14.660 -3.286 -5.464 1.00 95.75 240 CYS A CA 1
ATOM 1931 C C . CYS A 1 240 ? 14.205 -2.126 -4.580 1.00 95.75 240 CYS A C 1
ATOM 1933 O O . CYS A 1 240 ? 15.026 -1.339 -4.122 1.00 95.75 240 CYS A O 1
ATOM 1935 N N . ILE A 1 241 ? 12.902 -2.035 -4.356 1.00 96.12 241 ILE A N 1
ATOM 1936 C CA . ILE A 1 241 ? 12.205 -0.949 -3.679 1.00 96.12 241 ILE A CA 1
ATOM 1937 C C . ILE A 1 241 ? 11.717 -1.434 -2.319 1.00 96.12 241 ILE A C 1
ATOM 1939 O O . ILE A 1 241 ? 11.072 -2.478 -2.246 1.00 96.12 241 ILE A O 1
ATOM 1943 N N . GLU A 1 242 ? 11.970 -0.646 -1.280 1.00 96.00 242 GLU A N 1
ATOM 1944 C CA . GLU A 1 242 ? 11.488 -0.803 0.089 1.00 96.00 242 GLU A CA 1
ATOM 1945 C C . GLU A 1 242 ? 10.236 0.069 0.303 1.00 96.00 242 GLU A C 1
ATOM 1947 O O . GLU A 1 242 ? 10.353 1.258 0.631 1.00 96.00 242 GLU A O 1
ATOM 1952 N N . PRO A 1 243 ? 9.013 -0.464 0.119 1.00 95.25 243 PRO A N 1
ATOM 1953 C CA . PRO A 1 243 ? 7.829 0.374 0.141 1.00 95.25 243 PRO A CA 1
ATOM 1954 C C . PRO A 1 243 ? 7.462 0.808 1.559 1.00 95.25 243 PRO A C 1
ATOM 1956 O O . PRO A 1 243 ? 6.810 1.832 1.698 1.00 95.25 243 PRO A O 1
ATOM 1959 N N . GLN A 1 244 ? 7.870 0.100 2.619 1.00 94.00 244 GLN A N 1
ATOM 1960 C CA . GLN A 1 244 ? 7.517 0.460 3.996 1.00 94.00 244 GLN A CA 1
ATOM 1961 C C . GLN A 1 244 ? 8.409 1.586 4.542 1.00 94.00 244 GLN A C 1
ATOM 1963 O O . GLN A 1 244 ? 7.910 2.523 5.172 1.00 94.00 244 GLN A O 1
ATOM 1968 N N . ALA A 1 245 ? 9.725 1.510 4.323 1.00 84.75 245 ALA A N 1
ATOM 1969 C CA . ALA A 1 245 ? 10.680 2.419 4.968 1.00 84.75 245 ALA A CA 1
ATOM 1970 C C . ALA A 1 245 ? 10.784 3.801 4.296 1.00 84.75 245 ALA A C 1
ATOM 1972 O O . ALA A 1 245 ? 11.070 4.792 4.978 1.00 84.75 245 ALA A O 1
ATOM 1973 N N . ALA A 1 246 ? 10.441 3.905 3.009 1.00 77.25 246 ALA A N 1
ATOM 1974 C CA . ALA A 1 246 ? 10.443 5.169 2.271 1.00 77.25 246 ALA A CA 1
ATOM 1975 C C . ALA A 1 246 ? 9.372 6.186 2.734 1.00 77.25 246 ALA A C 1
ATOM 1977 O O . ALA A 1 246 ? 9.353 7.325 2.277 1.00 77.25 246 ALA A O 1
ATOM 1978 N N . LYS A 1 247 ? 8.539 5.856 3.736 1.00 75.38 247 LYS A N 1
ATOM 1979 C CA . LYS A 1 247 ? 7.537 6.775 4.314 1.00 75.38 247 LYS A CA 1
ATOM 1980 C C . LYS A 1 247 ? 8.137 8.074 4.870 1.00 75.38 247 LYS A C 1
ATOM 1982 O O . LYS A 1 247 ? 7.468 9.103 4.878 1.00 75.38 247 LYS A O 1
ATOM 1987 N N . LYS A 1 248 ? 9.368 8.029 5.395 1.00 76.19 248 LYS A N 1
ATOM 1988 C CA . LYS A 1 248 ? 10.027 9.202 6.010 1.00 76.19 248 LYS A CA 1
ATOM 1989 C C . LYS A 1 248 ? 10.677 10.129 4.986 1.00 76.19 248 LYS A C 1
ATOM 1991 O O . LYS A 1 248 ? 10.784 11.324 5.234 1.00 76.19 248 LYS A O 1
ATOM 1996 N N . ASP A 1 249 ? 11.123 9.564 3.874 1.00 82.62 249 ASP A N 1
ATOM 1997 C CA . ASP A 1 249 ? 11.750 10.272 2.767 1.00 82.62 249 ASP A CA 1
ATOM 1998 C C . ASP A 1 249 ? 11.493 9.455 1.506 1.00 82.62 249 ASP A C 1
ATOM 2000 O O . ASP A 1 249 ? 12.219 8.510 1.213 1.00 82.62 249 ASP A O 1
ATOM 2004 N N . ILE A 1 250 ? 10.450 9.827 0.763 1.00 82.12 250 ILE A N 1
ATOM 2005 C CA . ILE A 1 250 ? 10.016 9.074 -0.418 1.00 82.12 250 ILE A CA 1
ATOM 2006 C C . ILE A 1 250 ? 1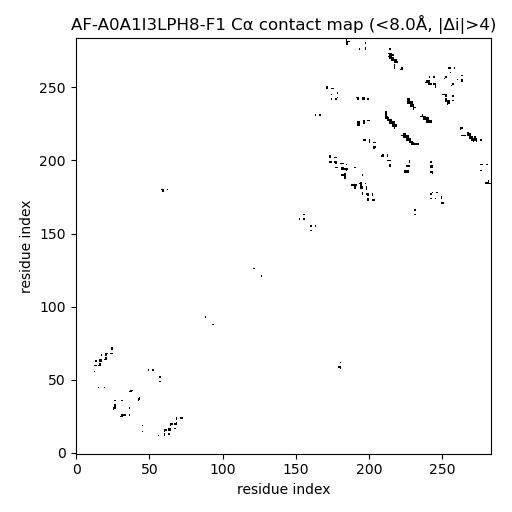1.068 9.063 -1.525 1.00 82.12 250 ILE A C 1
ATOM 2008 O O . ILE A 1 250 ? 10.901 8.342 -2.497 1.00 82.12 250 ILE A O 1
ATOM 2012 N N . THR A 1 251 ? 12.119 9.885 -1.429 1.00 81.00 251 THR A N 1
ATOM 2013 C CA . THR A 1 251 ? 13.198 9.932 -2.420 1.00 81.00 251 THR A CA 1
ATOM 2014 C C . THR A 1 251 ? 14.274 8.878 -2.180 1.00 81.00 251 THR A C 1
ATOM 2016 O O . THR A 1 251 ? 15.028 8.589 -3.113 1.00 81.00 251 THR A O 1
ATOM 2019 N N . LYS A 1 252 ? 14.298 8.294 -0.975 1.00 88.44 252 LYS A N 1
ATOM 2020 C CA . LYS A 1 252 ? 15.099 7.137 -0.580 1.00 88.44 252 LYS A CA 1
ATOM 2021 C C . LYS A 1 252 ? 14.168 5.951 -0.499 1.00 88.44 252 LYS A C 1
ATOM 2023 O O . LYS A 1 252 ? 13.321 5.897 0.382 1.00 88.44 252 LYS A O 1
ATOM 2028 N N . TYR A 1 253 ? 14.274 5.039 -1.445 1.00 93.00 253 TYR A N 1
ATOM 2029 C CA . TYR A 1 253 ? 13.348 3.917 -1.555 1.00 93.00 253 TYR A CA 1
ATOM 2030 C C . TYR A 1 253 ? 14.011 2.640 -2.019 1.00 93.00 253 TYR A C 1
ATOM 2032 O O . TYR A 1 253 ? 13.326 1.629 -2.117 1.00 93.00 253 TYR A O 1
ATOM 2040 N N . PHE A 1 254 ? 15.310 2.650 -2.300 1.00 93.81 254 PHE A N 1
ATOM 2041 C CA . PHE A 1 254 ? 16.009 1.417 -2.600 1.00 93.81 254 PHE A CA 1
ATOM 2042 C C . PHE A 1 254 ? 16.163 0.592 -1.326 1.00 93.81 254 PHE A C 1
ATOM 2044 O O . PHE A 1 254 ? 16.266 1.139 -0.227 1.00 93.81 254 PHE A O 1
ATOM 2051 N N . MET A 1 255 ? 16.207 -0.731 -1.458 1.00 92.94 255 MET A N 1
ATOM 2052 C CA . MET A 1 255 ? 16.494 -1.608 -0.318 1.00 92.94 255 MET A CA 1
ATOM 2053 C C . MET A 1 255 ? 17.801 -1.198 0.372 1.00 92.94 255 MET A C 1
ATOM 2055 O O . MET A 1 255 ? 17.870 -1.143 1.595 1.00 92.94 255 MET A O 1
ATOM 2059 N N . GLU A 1 256 ? 18.810 -0.833 -0.411 1.00 90.31 256 GLU A N 1
ATOM 2060 C CA . GLU A 1 256 ? 20.134 -0.414 0.042 1.00 90.31 256 GLU A CA 1
ATOM 2061 C C . GLU A 1 256 ? 20.138 0.927 0.798 1.00 90.31 256 GLU A C 1
ATOM 2063 O O . GLU A 1 256 ? 21.089 1.205 1.529 1.00 90.31 256 GLU A O 1
ATOM 2068 N N . ASP A 1 257 ? 19.085 1.744 0.667 1.00 89.62 257 ASP A N 1
ATOM 2069 C CA . ASP A 1 257 ? 18.950 2.994 1.427 1.00 89.62 257 ASP A CA 1
ATOM 2070 C C . ASP A 1 257 ? 18.606 2.736 2.907 1.00 89.62 257 ASP A C 1
ATOM 2072 O O . ASP A 1 257 ? 18.865 3.585 3.764 1.00 89.62 257 ASP A O 1
ATOM 2076 N N . PHE A 1 258 ? 18.018 1.573 3.213 1.00 90.25 258 PHE A N 1
ATOM 2077 C CA . PHE A 1 258 ? 17.500 1.228 4.545 1.00 90.25 258 PHE A CA 1
ATOM 2078 C C . PHE A 1 258 ? 18.141 -0.012 5.151 1.00 90.25 258 PHE A C 1
ATOM 2080 O O . PHE A 1 258 ? 18.186 -0.141 6.373 1.00 90.25 258 PHE A O 1
ATOM 2087 N N . TRP A 1 259 ? 18.635 -0.908 4.305 1.00 89.31 259 TRP A N 1
ATOM 2088 C CA . TRP A 1 259 ? 19.176 -2.192 4.701 1.00 89.31 259 TRP A CA 1
ATOM 2089 C C . TRP A 1 259 ? 20.641 -2.265 4.316 1.00 89.31 259 TRP A C 1
ATOM 2091 O O . TRP A 1 259 ? 21.022 -2.087 3.157 1.00 89.31 259 TRP A O 1
ATOM 2101 N N . SER A 1 260 ? 21.487 -2.565 5.297 1.00 86.75 260 SER A N 1
ATOM 2102 C CA . SER A 1 260 ? 22.894 -2.803 5.015 1.00 86.75 260 SER A CA 1
ATOM 2103 C C . SER A 1 260 ? 23.068 -4.085 4.198 1.00 86.75 260 SER A C 1
ATOM 2105 O O . SER A 1 260 ? 22.258 -5.010 4.269 1.00 86.75 260 SER A O 1
ATOM 2107 N N . VAL A 1 261 ? 24.208 -4.212 3.516 1.00 77.12 261 VAL A N 1
ATOM 2108 C CA . VAL A 1 261 ? 24.608 -5.449 2.811 1.00 77.12 261 VAL A CA 1
ATOM 2109 C C . VAL A 1 261 ? 24.686 -6.688 3.718 1.00 77.12 261 VAL A C 1
ATOM 2111 O O . VAL A 1 261 ? 24.777 -7.814 3.232 1.00 77.12 261 VAL A O 1
ATOM 2114 N N . ARG A 1 262 ? 24.707 -6.497 5.046 1.00 79.69 262 ARG A N 1
ATOM 2115 C CA . ARG A 1 262 ? 24.671 -7.593 6.025 1.00 79.69 262 ARG A CA 1
ATOM 2116 C C . ARG A 1 262 ? 23.249 -8.096 6.276 1.00 79.69 262 ARG A C 1
ATOM 2118 O O . ARG A 1 262 ? 23.079 -9.267 6.604 1.00 79.69 262 ARG A O 1
ATOM 2125 N N . GLU A 1 263 ? 22.256 -7.223 6.153 1.00 87.12 263 GLU A N 1
ATOM 2126 C CA . GLU A 1 263 ? 20.844 -7.538 6.381 1.00 87.12 263 GLU A CA 1
ATOM 2127 C C . GLU A 1 263 ? 20.185 -7.976 5.075 1.00 87.12 263 GLU A C 1
ATOM 2129 O O . GLU A 1 263 ? 19.659 -9.087 4.996 1.00 87.12 263 GLU A O 1
ATOM 2134 N N . TYR A 1 264 ? 20.302 -7.150 4.031 1.00 90.50 264 TYR A N 1
ATOM 2135 C CA . TYR A 1 264 ? 19.799 -7.454 2.701 1.00 90.50 264 TYR A CA 1
ATOM 2136 C C . TYR A 1 264 ? 20.901 -8.058 1.832 1.00 90.50 264 TYR A C 1
ATOM 2138 O O . TYR A 1 264 ? 21.871 -7.400 1.455 1.00 90.50 264 TYR A O 1
ATOM 2146 N N . ASN A 1 265 ? 20.725 -9.332 1.480 1.00 87.69 265 ASN A N 1
ATOM 2147 C CA . ASN A 1 265 ? 21.559 -10.004 0.494 1.00 87.69 265 ASN A CA 1
ATOM 2148 C C . ASN A 1 265 ? 20.671 -10.602 -0.609 1.00 87.69 265 ASN A C 1
ATOM 2150 O O . ASN A 1 265 ? 19.874 -11.504 -0.316 1.00 87.69 265 ASN A O 1
ATOM 2154 N N . PRO A 1 266 ? 20.823 -10.161 -1.872 1.00 89.19 266 PRO A N 1
ATOM 2155 C CA . PRO A 1 266 ? 20.008 -10.634 -2.985 1.00 89.19 266 PRO A CA 1
ATOM 2156 C C . PRO A 1 266 ? 20.043 -12.148 -3.224 1.00 89.19 266 PRO A C 1
ATOM 2158 O O . PRO A 1 266 ? 19.116 -12.677 -3.831 1.00 89.19 266 PRO A O 1
ATOM 2161 N N . ILE A 1 267 ? 21.063 -12.868 -2.736 1.00 90.25 267 ILE A N 1
ATOM 2162 C CA . ILE A 1 267 ? 21.138 -14.335 -2.858 1.00 90.25 267 ILE A CA 1
ATOM 2163 C C . ILE A 1 267 ? 19.984 -15.052 -2.141 1.00 90.25 267 ILE A C 1
ATOM 2165 O O . ILE A 1 267 ? 19.636 -16.174 -2.500 1.00 90.25 267 ILE A O 1
ATOM 2169 N N . TYR A 1 268 ? 19.386 -14.407 -1.136 1.00 93.38 268 TYR A N 1
ATOM 2170 C CA . TYR A 1 268 ? 18.267 -14.944 -0.360 1.00 93.38 268 TYR A CA 1
ATOM 2171 C C . TYR A 1 268 ? 16.897 -14.505 -0.891 1.00 93.38 268 TYR A C 1
ATOM 2173 O O . TYR A 1 268 ? 15.877 -14.761 -0.245 1.00 93.38 268 TYR A O 1
ATOM 2181 N N . ASN A 1 269 ? 16.858 -13.835 -2.045 1.00 95.88 269 ASN A N 1
ATOM 2182 C CA . ASN A 1 269 ? 15.610 -13.447 -2.682 1.00 95.88 269 ASN A CA 1
ATOM 2183 C C . ASN A 1 269 ? 14.890 -14.666 -3.258 1.00 95.88 269 ASN A C 1
ATOM 2185 O O . ASN A 1 269 ? 15.457 -15.473 -3.994 1.00 95.88 269 ASN A O 1
ATOM 2189 N N . ILE A 1 270 ? 13.603 -14.752 -2.952 1.00 97.06 270 ILE A N 1
ATOM 2190 C CA . ILE A 1 270 ? 12.678 -15.736 -3.489 1.00 97.06 270 ILE A CA 1
ATOM 2191 C C . ILE A 1 270 ? 11.725 -14.988 -4.420 1.00 97.06 270 ILE A C 1
ATOM 2193 O O . ILE A 1 270 ? 11.015 -14.070 -4.002 1.00 97.06 270 ILE A O 1
ATOM 2197 N N . TYR A 1 271 ? 11.759 -15.377 -5.692 1.00 96.31 271 TYR A N 1
ATOM 2198 C CA . TYR A 1 271 ? 11.000 -14.778 -6.789 1.00 96.31 271 TYR A CA 1
ATOM 2199 C C . TYR A 1 271 ? 9.781 -15.636 -7.151 1.00 96.31 271 TYR A C 1
ATOM 2201 O O . TYR A 1 271 ? 9.711 -16.809 -6.785 1.00 96.31 271 TYR A O 1
ATOM 2209 N N . GLY A 1 272 ? 8.838 -15.071 -7.905 1.00 94.12 272 GLY A N 1
ATOM 2210 C CA . GLY A 1 272 ? 7.651 -15.774 -8.396 1.00 94.12 272 GLY A CA 1
ATOM 2211 C C . GLY A 1 272 ? 6.563 -15.999 -7.343 1.00 94.12 272 GLY A C 1
ATOM 2212 O O . GLY A 1 272 ? 5.631 -16.755 -7.588 1.00 94.12 272 GLY A O 1
ATOM 2213 N N . GLU A 1 273 ? 6.652 -15.348 -6.180 1.00 95.75 273 GLU A N 1
ATOM 2214 C CA . GLU A 1 273 ? 5.653 -15.470 -5.107 1.00 95.75 273 GLU A CA 1
ATOM 2215 C C . GLU A 1 273 ? 4.569 -14.379 -5.152 1.00 95.75 273 GLU A C 1
ATOM 2217 O O . GLU A 1 273 ? 3.725 -14.330 -4.265 1.00 95.75 273 GLU A O 1
ATOM 2222 N N . THR A 1 274 ? 4.562 -13.503 -6.162 1.00 97.38 274 THR A N 1
ATOM 2223 C CA . THR A 1 274 ? 3.602 -12.383 -6.240 1.00 97.38 274 THR A CA 1
ATOM 2224 C C . THR A 1 274 ? 2.152 -12.842 -6.104 1.00 97.38 274 THR A C 1
ATOM 2226 O O . THR A 1 274 ? 1.442 -12.336 -5.240 1.00 97.38 274 THR A O 1
ATOM 2229 N N . ASP A 1 275 ? 1.726 -13.831 -6.893 1.00 96.38 275 ASP A N 1
ATOM 2230 C CA . ASP A 1 275 ? 0.335 -14.301 -6.869 1.00 96.38 275 ASP A CA 1
ATOM 2231 C C . ASP A 1 275 ? -0.048 -14.888 -5.509 1.00 96.38 275 ASP A C 1
ATOM 2233 O O . ASP A 1 275 ? -1.167 -14.692 -5.044 1.00 96.38 275 ASP A O 1
ATOM 2237 N N . LYS A 1 276 ? 0.896 -15.561 -4.839 1.00 95.38 276 LYS A N 1
ATOM 2238 C CA . LYS A 1 276 ? 0.695 -16.089 -3.487 1.00 95.38 276 LYS A CA 1
ATOM 2239 C C . LYS A 1 276 ? 0.391 -14.956 -2.507 1.00 95.38 276 LYS A C 1
ATOM 2241 O O . LYS A 1 276 ? -0.583 -15.045 -1.774 1.00 95.38 276 LYS A O 1
ATOM 2246 N N . TRP A 1 277 ? 1.203 -13.901 -2.500 1.00 95.50 277 TRP A N 1
ATOM 2247 C CA . TRP A 1 277 ? 1.032 -12.791 -1.558 1.00 95.50 277 TRP A CA 1
ATOM 2248 C C . TRP A 1 277 ? -0.227 -11.974 -1.846 1.00 95.50 277 TRP A C 1
ATOM 2250 O O . TRP A 1 277 ? -0.935 -11.590 -0.922 1.00 95.50 277 TRP A O 1
ATOM 2260 N N . LEU A 1 278 ? -0.575 -11.787 -3.120 1.00 94.50 278 LEU A N 1
ATOM 2261 C CA . LEU A 1 278 ? -1.824 -11.117 -3.485 1.00 94.50 278 LEU A CA 1
ATOM 2262 C C . LEU A 1 278 ? -3.074 -11.937 -3.119 1.00 94.50 278 LEU A C 1
ATOM 2264 O O . LEU A 1 278 ? -4.113 -11.349 -2.835 1.00 94.50 278 LEU A O 1
ATOM 2268 N N . GLN A 1 279 ? -2.992 -13.271 -3.076 1.00 92.44 279 GLN A N 1
ATOM 2269 C CA . GLN A 1 279 ? -4.085 -14.126 -2.585 1.00 92.44 279 GLN A CA 1
ATOM 2270 C C . GLN A 1 279 ? -4.300 -14.027 -1.069 1.00 92.44 279 GLN A C 1
ATOM 2272 O O . GLN A 1 279 ? -5.375 -14.384 -0.588 1.00 92.44 279 GLN A O 1
ATOM 2277 N N . GLU A 1 280 ? -3.311 -13.549 -0.310 1.00 83.25 280 GLU A N 1
ATOM 2278 C CA . GLU A 1 280 ? -3.457 -13.332 1.134 1.00 83.25 280 GLU A CA 1
ATOM 2279 C C . GLU A 1 280 ? -4.264 -12.065 1.463 1.00 83.25 280 GLU A C 1
ATOM 2281 O O . GLU A 1 280 ? -4.680 -11.900 2.611 1.00 83.25 280 GLU A O 1
ATOM 2286 N N . ILE A 1 281 ? -4.547 -11.213 0.467 1.00 86.88 281 ILE A N 1
ATOM 2287 C CA . ILE A 1 281 ? -5.405 -10.036 0.621 1.00 86.88 281 ILE A CA 1
ATOM 2288 C C . ILE A 1 281 ? -6.843 -10.488 0.901 1.00 86.88 281 ILE A C 1
ATOM 2290 O O . ILE A 1 281 ? -7.562 -10.968 0.022 1.00 86.88 281 ILE A O 1
ATOM 2294 N N . LYS A 1 282 ? -7.293 -10.279 2.134 1.00 81.56 282 LYS A N 1
ATOM 2295 C CA . LYS A 1 282 ? -8.667 -10.506 2.579 1.00 81.56 282 LYS A CA 1
ATOM 2296 C C . LYS A 1 282 ? -9.431 -9.193 2.433 1.00 81.56 282 LYS A C 1
ATOM 2298 O O . LYS A 1 282 ? -9.531 -8.414 3.375 1.00 81.56 282 LYS A O 1
ATOM 2303 N N . THR A 1 283 ? -9.926 -8.922 1.227 1.00 60.34 283 THR A N 1
ATOM 2304 C CA . THR A 1 283 ? -10.786 -7.759 0.950 1.00 60.34 283 THR A CA 1
ATOM 2305 C C . THR A 1 283 ? -11.987 -7.716 1.899 1.00 60.34 283 THR A C 1
ATOM 2307 O O . THR A 1 283 ? -12.663 -8.736 2.060 1.00 60.34 283 THR A O 1
ATOM 2310 N N . TYR A 1 284 ? -12.256 -6.541 2.475 1.00 47.78 284 TYR A N 1
ATOM 2311 C CA . TYR A 1 284 ? -13.517 -6.201 3.146 1.00 47.78 284 TYR A CA 1
ATOM 2312 C C . TYR A 1 284 ? -14.472 -5.499 2.185 1.00 47.78 284 TYR A C 1
ATOM 2314 O O . TYR A 1 284 ? -13.988 -4.638 1.412 1.00 47.78 284 TYR A O 1
#

Organism: NCBI:txid163

Radius of gyration: 28.25 Å; Cα contacts (8 Å, |Δi|>4): 232; chains: 1; bounding box: 84×40×78 Å

Secondary structure (DSSP, 8-state):
-HHHHHHHHHHHHHHHHHHHHHHHHHHHTTSS-HHHHHT-HHHHHHHHHHHHS-HHHHHHHHHHHHHHHHHHHHHHHHHHHHHS------HHHHHHHHHHHHHHTT---SHHHHHHHHHHHHHHHHHHHHHHHS-TTSGGGTS--------GGGG--TTTHHHHHHHHHHHHHHHHHHHHH---SSSSS--SHHHHHHHHHHHHHHHS-GGGEEEEEEESSS-EEEEEEE-SSTTSPPEEE-TTGGGS-TT--BHHHHS-TTT--GGGEE-S-HHHHHHT----

Sequence (284 aa):
MSNSKEAEFEKSIDVMSTTIAECTVKVKEGVCNKDTCHNCDLHQWLNNCLLQLPDIYKIRIMNDVKEKVALYESVREQEEKNKAPKKELTKEEQIKISLHNFKVMHLDPVGEVLGEALVYILSIIVFPLLLIILPVSCLASVYGQSLNDYDYTRYALPGEASYAGIYRKNILDTLDKTYKYAVDVNNDGLINCIDYSCIFKTLWDKSFDSKNCEIVRNKSFTMNHLFIRVRQHGGTPWECIEPQAAKKDITKYFMEDFWSVREYNPIYNIYGETDKWLQEIKTY

InterPro domains:
  IPR018247 EF-Hand 1, calcium-binding site [PS00018] (184-196)
  IPR036439 Dockerin domain superfamily [SSF63446] (170-205)

pLDDT: mean 78.89, std 17.75, range [34.84, 98.44]

Foldseek 3Di:
DVVVVVVVVVVVLLVLLLVLLVVVVCCVVVVDPPVRLVVDPSNVVSVVVLVPDDVLSNLLSVVSSVVSNVVVVVVVVVVVVVVPPPPPQDPVNVVVVVVVVVVVVPPDDDDPVVVVVVVVVCCVPVVVVVVVPDPPVPPVPPPPDPPDDPPPVPPDDVPCVVLVVVQLVLQLVLLVSLVSNQDDQLPPPDRFQLRSLLSSLVSCVVPHPSVFKFWKFQDDPQDGGIWMWGASDPPGDIFTFRSVPCPVPVSQTGPVSPDPCVRDDCVRIDGPCRVVSNVSGPDD

Solvent-accessible surface area (backbone atoms only — not comparable to full-atom values): 16471 Å² total; per-residue (Å²): 126,65,69,63,57,51,52,54,49,53,53,48,49,52,52,51,18,52,54,52,19,54,52,52,50,36,40,75,71,63,78,37,52,72,73,62,44,68,71,28,70,67,48,49,50,50,50,55,54,50,71,73,44,59,66,72,57,46,54,48,34,52,50,51,17,53,54,48,38,52,49,54,53,53,53,48,54,52,51,52,63,67,65,46,77,77,72,78,68,50,74,68,56,54,50,51,53,53,53,50,56,55,53,62,77,70,70,80,80,79,68,67,67,56,54,55,52,51,54,54,52,46,56,67,56,51,53,60,53,54,62,71,73,49,68,79,86,62,62,82,79,75,79,78,74,81,92,70,78,88,65,71,70,83,77,46,56,98,77,37,61,64,52,55,52,51,47,54,47,52,52,45,57,37,47,55,50,26,72,74,65,54,48,58,34,67,74,81,86,54,78,48,40,62,22,28,29,46,42,33,52,55,54,40,50,76,76,46,71,52,93,32,51,43,43,33,35,36,60,56,98,78,30,81,45,44,26,33,33,36,32,85,47,96,89,52,72,74,44,52,34,30,61,61,73,16,76,84,43,69,90,48,32,42,40,73,73,79,34,52,78,85,54,51,50,80,90,38,52,44,74,89,44,38,70,62,57,56,66,48,49,62,81,129